Protein AF-A0A4Y2LB96-F1 (afdb_monomer)

Radius of gyration: 66.81 Å; Cα contacts (8 Å, |Δi|>4): 124; chains: 1; bounding box: 124×54×205 Å

Solvent-accessible surface area (backbone atoms only — not comparable to full-atom values): 16110 Å² total; per-residue (Å²): 122,46,81,46,59,32,84,87,75,65,51,75,44,82,43,61,82,85,53,95,65,85,51,54,37,88,87,77,63,49,78,32,76,71,58,75,69,58,58,48,55,55,48,50,51,53,50,52,51,49,51,53,53,48,51,50,53,50,50,51,53,51,48,51,50,52,50,48,68,75,43,53,62,56,58,52,53,52,50,50,51,54,54,51,49,52,52,50,49,52,53,50,52,52,49,51,52,52,50,51,53,52,50,49,54,51,50,51,51,48,52,53,49,52,51,52,49,52,54,52,48,52,52,47,52,52,52,56,71,68,43,61,69,75,66,41,52,61,60,66,76,49,60,76,86,57,66,80,40,68,69,56,52,49,52,54,48,44,73,75,69,30,67,77,61,51,52,54,50,53,52,49,59,56,58,71,53,57,62,62,94,88,66,60,74,70,73,66,42,60,66,54,52,52,64,56,71,71,50,99,59,61,70,69,64,46,31,36,50,49,31,54,50,51,43,62,24,47,72,48,67,68,62,24,54,58,54,61,74,62,72,56,62,48,45,69,60,48,52,54,48,50,52,51,50,53,50,52,51,51,53,50,53,49,52,54,51,52,62,60,57,70,74,70,79,87,79,89,80,84,87,81,83,92,132

Mean predicted aligned error: 20.86 Å

Structure (mmCIF, N/CA/C/O backbone):
data_AF-A0A4Y2LB96-F1
#
_entry.id   AF-A0A4Y2LB96-F1
#
loop_
_atom_site.group_PDB
_atom_site.id
_atom_site.type_symbol
_atom_site.label_atom_id
_atom_site.label_alt_id
_atom_site.label_comp_id
_atom_site.label_asym_id
_atom_site.label_entity_id
_atom_site.label_seq_id
_atom_site.pdbx_PDB_ins_code
_atom_site.Cartn_x
_atom_site.Cartn_y
_atom_site.Cartn_z
_atom_site.occupancy
_atom_site.B_iso_or_equiv
_atom_site.auth_seq_id
_atom_site.auth_comp_id
_atom_site.auth_asym_id
_atom_site.auth_atom_id
_atom_site.pdbx_PDB_model_num
ATOM 1 N N . MET A 1 1 ? 22.928 -15.714 -87.241 1.00 66.19 1 MET A N 1
ATOM 2 C CA . MET A 1 1 ? 23.724 -16.955 -87.112 1.00 66.19 1 MET A CA 1
ATOM 3 C C . MET A 1 1 ? 25.126 -16.647 -87.606 1.00 66.19 1 MET A C 1
ATOM 5 O O . MET A 1 1 ? 25.230 -15.967 -88.618 1.00 66.19 1 MET A O 1
ATOM 9 N N . CYS A 1 2 ? 26.172 -17.074 -86.900 1.00 71.12 2 CYS A N 1
ATOM 10 C CA . CYS A 1 2 ? 27.558 -16.783 -87.285 1.00 71.12 2 CYS A CA 1
ATOM 11 C C . CYS A 1 2 ? 28.282 -18.081 -87.655 1.00 71.12 2 CYS A C 1
ATOM 13 O O . CYS A 1 2 ? 28.071 -19.108 -87.007 1.00 71.12 2 CYS A O 1
ATOM 15 N N . GLN A 1 3 ? 29.131 -18.037 -88.683 1.00 78.12 3 GLN A N 1
ATOM 16 C CA . GLN A 1 3 ? 29.997 -19.156 -89.050 1.00 78.12 3 GLN A CA 1
ATOM 17 C C . GLN A 1 3 ? 31.262 -19.100 -88.187 1.00 78.12 3 GLN A C 1
ATOM 19 O O . GLN A 1 3 ? 31.932 -18.069 -88.128 1.00 78.12 3 GLN A O 1
ATOM 24 N N . VAL A 1 4 ? 31.564 -20.185 -87.476 1.00 76.50 4 VAL A N 1
ATOM 25 C CA . VAL A 1 4 ? 32.715 -20.277 -86.567 1.00 76.50 4 VAL A CA 1
ATOM 26 C C . VAL A 1 4 ? 33.548 -21.494 -86.964 1.00 76.50 4 VAL A C 1
ATOM 28 O O . VAL A 1 4 ? 32.999 -22.554 -87.265 1.00 76.50 4 VAL A O 1
ATOM 31 N N . SER A 1 5 ? 34.875 -21.348 -86.992 1.00 81.50 5 SER A N 1
ATOM 32 C CA . SER A 1 5 ? 35.797 -22.465 -87.230 1.00 81.50 5 SER A CA 1
ATOM 33 C C . SER A 1 5 ? 36.127 -23.167 -85.914 1.00 81.50 5 SER A C 1
ATOM 35 O O . SER A 1 5 ? 36.400 -22.520 -84.900 1.00 81.50 5 SER A O 1
ATOM 37 N N . CYS A 1 6 ? 36.092 -24.498 -85.912 1.00 84.31 6 CYS A N 1
ATOM 38 C CA . CYS A 1 6 ? 36.524 -25.292 -84.769 1.00 84.31 6 CYS A CA 1
ATOM 39 C C . CYS A 1 6 ? 38.044 -25.193 -84.577 1.00 84.31 6 CYS A C 1
ATOM 41 O O . CYS A 1 6 ? 38.799 -25.556 -85.471 1.00 84.31 6 CYS A O 1
ATOM 43 N N . ALA A 1 7 ? 38.502 -24.828 -83.377 1.00 81.88 7 ALA A N 1
ATOM 44 C CA . ALA A 1 7 ? 39.932 -24.727 -83.065 1.00 81.88 7 ALA A CA 1
ATOM 45 C C . ALA A 1 7 ? 40.705 -26.063 -83.155 1.00 81.88 7 ALA A C 1
ATOM 47 O O . ALA A 1 7 ? 41.923 -26.053 -83.263 1.00 81.88 7 ALA A O 1
ATOM 48 N N . TYR A 1 8 ? 40.014 -27.210 -83.096 1.00 84.25 8 TYR A N 1
ATOM 49 C CA . TYR A 1 8 ? 40.651 -28.536 -83.091 1.00 84.25 8 TYR A CA 1
ATOM 50 C C . TYR A 1 8 ? 40.652 -29.238 -84.448 1.00 84.25 8 TYR A C 1
ATOM 52 O O . TYR A 1 8 ? 41.574 -29.989 -84.737 1.00 84.25 8 TYR A O 1
ATOM 60 N N . CYS A 1 9 ? 39.594 -29.070 -85.245 1.00 88.44 9 CYS A N 1
ATOM 61 C CA . CYS A 1 9 ? 39.456 -29.763 -86.532 1.00 88.44 9 CYS A CA 1
ATOM 62 C C . CYS A 1 9 ? 39.325 -28.811 -87.724 1.00 88.44 9 CYS A C 1
ATOM 64 O O . CYS A 1 9 ? 39.107 -29.277 -88.836 1.00 88.44 9 CYS A O 1
ATOM 66 N N . HIS A 1 10 ? 39.405 -27.496 -87.495 1.00 82.06 10 HIS A N 1
ATOM 67 C CA . HIS A 1 10 ? 39.290 -26.417 -88.484 1.00 82.06 10 HIS A CA 1
ATOM 68 C C . HIS A 1 10 ? 38.015 -26.395 -89.348 1.00 82.06 10 HIS A C 1
ATOM 70 O O . HIS A 1 10 ? 37.812 -25.448 -90.107 1.00 82.06 10 HIS A O 1
ATOM 76 N N . SER A 1 11 ? 37.101 -27.356 -89.180 1.00 83.50 11 SER A N 1
ATOM 77 C CA . SER A 1 11 ? 35.806 -27.373 -89.860 1.00 83.50 11 SER A CA 1
ATOM 78 C C . SER A 1 11 ? 34.934 -26.183 -89.449 1.00 83.50 11 SER A C 1
ATOM 80 O O . SER A 1 11 ? 34.916 -25.759 -88.286 1.00 83.50 11 SER A O 1
ATOM 82 N N . LEU A 1 12 ? 34.223 -25.627 -90.429 1.00 83.38 12 LEU A N 1
ATOM 83 C CA . LEU A 1 12 ? 33.307 -24.506 -90.248 1.00 83.38 12 LEU A CA 1
ATOM 84 C C . LEU A 1 12 ? 31.919 -25.034 -89.889 1.00 83.38 12 LEU A C 1
ATOM 86 O O . LEU A 1 12 ? 31.386 -25.897 -90.582 1.00 83.38 12 LEU A O 1
ATOM 90 N N . PHE A 1 13 ? 31.310 -24.485 -88.840 1.00 84.62 13 PHE A N 1
ATOM 91 C CA . PHE A 1 13 ? 29.928 -24.791 -88.476 1.00 84.62 13 PHE A CA 1
ATOM 92 C C . PHE A 1 13 ? 29.151 -23.518 -88.126 1.00 84.62 13 PHE A C 1
ATOM 94 O O . PHE A 1 13 ? 29.720 -22.498 -87.728 1.00 84.62 13 PHE A O 1
ATOM 101 N N . LEU A 1 14 ? 27.833 -23.570 -88.314 1.00 81.31 14 LEU A N 1
ATOM 102 C CA . LEU A 1 14 ? 26.916 -22.488 -87.966 1.00 81.31 14 LEU A CA 1
ATOM 103 C C . LEU A 1 14 ? 26.568 -22.569 -86.481 1.00 81.31 14 LEU A C 1
ATOM 105 O O . LEU A 1 14 ? 26.082 -23.593 -86.003 1.00 81.31 14 LEU A O 1
ATOM 109 N N . PHE A 1 15 ? 26.804 -21.478 -85.757 1.00 75.88 15 PHE A N 1
ATOM 110 C CA . PHE A 1 15 ? 26.472 -21.368 -84.343 1.00 75.88 15 PHE A CA 1
ATOM 111 C C . PHE A 1 15 ? 25.467 -20.236 -84.103 1.00 75.88 15 PHE A C 1
ATOM 113 O O . PHE A 1 15 ? 25.576 -19.139 -84.671 1.00 75.88 15 PHE A O 1
ATOM 120 N N . ASN A 1 16 ? 24.467 -20.503 -83.257 1.00 74.00 16 ASN A N 1
ATOM 121 C CA . ASN A 1 16 ? 23.495 -19.499 -82.846 1.00 74.00 16 ASN A CA 1
ATOM 122 C C . ASN A 1 16 ? 24.038 -18.710 -81.650 1.00 74.00 16 ASN A C 1
ATOM 124 O O . ASN A 1 16 ? 24.038 -19.181 -80.517 1.00 74.00 16 ASN A O 1
ATOM 128 N N . THR A 1 17 ? 24.472 -17.480 -81.900 1.00 67.56 17 THR A N 1
ATOM 129 C CA . THR A 1 17 ? 24.995 -16.575 -80.869 1.00 67.56 17 THR A CA 1
ATOM 130 C C . THR A 1 17 ? 23.932 -16.101 -79.872 1.00 67.56 17 THR A C 1
ATOM 132 O O . THR A 1 17 ? 24.298 -15.520 -78.856 1.00 67.56 17 THR A O 1
ATOM 135 N N . LEU A 1 18 ? 22.640 -16.351 -80.132 1.00 61.25 18 LEU A N 1
ATOM 136 C CA . LEU A 1 18 ? 21.535 -16.031 -79.218 1.00 61.25 18 LEU A CA 1
ATOM 137 C C . LEU A 1 18 ? 21.370 -17.070 -78.101 1.00 61.25 18 LEU A C 1
ATOM 139 O O . LEU A 1 18 ? 20.840 -16.762 -77.038 1.00 61.25 18 LEU A O 1
ATOM 143 N N . THR A 1 19 ? 21.834 -18.303 -78.315 1.00 65.31 19 THR A N 1
ATOM 144 C CA . THR A 1 19 ? 21.823 -19.331 -77.272 1.00 65.31 19 THR A CA 1
ATOM 145 C C . THR A 1 19 ? 23.091 -19.199 -76.435 1.00 65.31 19 THR A C 1
ATOM 147 O O . THR A 1 19 ? 24.188 -19.417 -76.942 1.00 65.31 19 THR A O 1
ATOM 150 N N . ASN A 1 20 ? 22.955 -18.861 -75.148 1.00 63.06 20 ASN A N 1
ATOM 151 C CA . ASN A 1 20 ? 24.049 -18.699 -74.173 1.00 63.06 20 ASN A CA 1
ATOM 152 C C . ASN A 1 20 ? 24.774 -20.024 -73.811 1.00 63.06 20 ASN A C 1
ATOM 154 O O . ASN A 1 20 ? 25.275 -20.170 -72.699 1.00 63.06 20 ASN A O 1
ATOM 158 N N . ALA A 1 21 ? 24.830 -20.995 -74.725 1.00 68.75 21 ALA A N 1
ATOM 159 C CA . ALA A 1 21 ? 25.464 -22.299 -74.547 1.00 68.75 21 ALA A CA 1
ATOM 160 C C . ALA A 1 21 ? 26.913 -22.302 -75.072 1.00 68.75 21 ALA A C 1
ATOM 162 O O . ALA A 1 21 ? 27.261 -21.541 -75.973 1.00 68.75 21 ALA A O 1
ATOM 163 N N . LEU A 1 22 ? 27.773 -23.171 -74.529 1.00 70.88 22 LEU A N 1
ATOM 164 C CA . LEU A 1 22 ? 29.130 -23.362 -75.056 1.00 70.88 22 LEU A CA 1
ATOM 165 C C . LEU A 1 22 ? 29.055 -24.073 -76.416 1.00 70.88 22 LEU A C 1
ATOM 167 O O . LEU A 1 22 ? 28.414 -25.119 -76.539 1.00 70.88 22 LEU A O 1
ATOM 171 N N . ALA A 1 23 ? 29.738 -23.538 -77.429 1.00 75.00 23 ALA A N 1
ATOM 172 C CA . ALA A 1 23 ? 29.757 -24.136 -78.759 1.00 75.00 23 ALA A CA 1
ATOM 173 C C . ALA A 1 23 ? 30.529 -25.469 -78.753 1.00 75.00 23 ALA A C 1
ATOM 175 O O . ALA A 1 23 ? 31.759 -25.504 -78.648 1.00 75.00 23 ALA A O 1
ATOM 176 N N . ARG A 1 24 ? 29.805 -26.587 -78.883 1.00 82.06 24 ARG A N 1
ATOM 177 C CA . ARG A 1 24 ? 30.392 -27.905 -79.160 1.00 82.06 24 ARG A CA 1
ATOM 178 C C . ARG A 1 24 ? 30.422 -28.132 -80.661 1.00 82.06 24 ARG A C 1
ATOM 180 O O . ARG A 1 24 ? 29.397 -28.013 -81.325 1.00 82.06 24 ARG A O 1
ATOM 187 N N . CYS A 1 25 ? 31.590 -28.481 -81.187 1.00 84.06 25 CYS A N 1
ATOM 188 C CA . CYS A 1 25 ? 31.707 -28.819 -82.598 1.00 84.06 25 CYS A CA 1
ATOM 189 C C . CYS A 1 25 ? 30.932 -30.123 -82.887 1.00 84.06 25 CYS A C 1
ATOM 191 O O . CYS A 1 25 ? 31.160 -31.112 -82.188 1.00 84.06 25 CYS A O 1
ATOM 193 N N . PRO A 1 26 ? 30.057 -30.179 -83.907 1.00 83.38 26 PRO A N 1
ATOM 194 C CA . PRO A 1 26 ? 29.318 -31.398 -84.243 1.00 83.38 26 PRO A CA 1
ATOM 195 C C . PRO A 1 26 ? 30.229 -32.538 -84.728 1.00 83.38 26 PRO A C 1
ATOM 197 O O . PRO A 1 26 ? 29.896 -33.703 -84.529 1.00 83.38 26 PRO A O 1
ATOM 200 N N . HIS A 1 27 ? 31.396 -32.216 -85.299 1.00 83.00 27 HIS A N 1
ATOM 201 C CA . HIS A 1 27 ? 32.339 -33.208 -85.823 1.00 83.00 27 HIS A CA 1
ATOM 202 C C . HIS A 1 27 ? 33.195 -33.863 -84.737 1.00 83.00 27 HIS A C 1
ATOM 204 O O . HIS A 1 27 ? 33.274 -35.084 -84.670 1.00 83.00 27 HIS A O 1
ATOM 210 N N . CYS A 1 28 ? 33.839 -33.074 -83.872 1.00 86.94 28 CYS A N 1
ATOM 211 C CA . CYS A 1 28 ? 34.766 -33.611 -82.869 1.00 86.94 28 CYS A CA 1
ATOM 212 C C . CYS A 1 28 ? 34.205 -33.623 -81.441 1.00 86.94 28 CYS A C 1
ATOM 214 O O . CYS A 1 28 ? 34.882 -34.098 -80.532 1.00 86.94 28 CYS A O 1
ATOM 216 N N . ARG A 1 29 ? 33.002 -33.068 -81.217 1.00 83.62 29 ARG A N 1
ATOM 217 C CA . ARG A 1 29 ? 32.326 -32.892 -79.911 1.00 83.62 29 ARG A CA 1
ATOM 218 C C . ARG A 1 29 ? 33.127 -32.139 -78.839 1.00 83.62 29 ARG A C 1
ATOM 220 O O . ARG A 1 29 ? 32.606 -31.907 -77.749 1.00 83.62 29 ARG A O 1
ATOM 227 N N . LYS A 1 30 ? 34.348 -31.689 -79.148 1.00 84.31 30 LYS A N 1
ATOM 228 C CA . LYS A 1 30 ? 35.162 -30.827 -78.288 1.00 84.31 30 LYS A CA 1
ATOM 229 C C . LYS A 1 30 ? 34.569 -29.417 -78.260 1.00 84.31 30 LYS A C 1
ATOM 231 O O . LYS A 1 30 ? 34.062 -28.907 -79.265 1.00 84.31 30 LYS A O 1
ATOM 236 N N . VAL A 1 31 ? 34.623 -28.795 -77.087 1.00 82.44 31 VAL A N 1
ATOM 237 C CA . VAL A 1 31 ? 34.190 -27.410 -76.877 1.00 82.44 31 VAL A CA 1
ATOM 238 C C . VAL A 1 31 ? 35.191 -26.492 -77.566 1.00 82.44 31 VAL A C 1
ATOM 240 O O . VAL A 1 31 ? 36.374 -26.546 -77.257 1.00 82.44 31 VAL A O 1
ATOM 243 N N . SER A 1 32 ? 34.737 -25.680 -78.516 1.00 73.81 32 SER A N 1
ATOM 244 C CA . SER A 1 32 ? 35.594 -24.713 -79.217 1.00 73.81 32 SER A CA 1
ATOM 245 C C . SER A 1 32 ? 35.316 -23.307 -78.695 1.00 73.81 32 SER A C 1
ATOM 247 O O . SER A 1 32 ? 34.166 -22.982 -78.396 1.00 73.81 32 SER A O 1
ATOM 249 N N . SER A 1 33 ? 36.349 -22.468 -78.573 1.00 67.00 33 SER A N 1
ATOM 250 C CA . SER A 1 33 ? 36.147 -21.074 -78.178 1.00 67.00 33 SER A CA 1
ATOM 251 C C . SER A 1 33 ? 35.369 -20.342 -79.275 1.00 67.00 33 SER A C 1
ATOM 253 O O . SER A 1 33 ? 35.752 -20.319 -80.444 1.00 67.00 33 SER A O 1
ATOM 255 N N . VAL A 1 34 ? 34.225 -19.768 -78.906 1.00 65.94 34 VAL A N 1
ATOM 256 C CA . VAL A 1 34 ? 33.492 -18.843 -79.775 1.00 65.94 34 VAL A CA 1
ATOM 257 C C . VAL A 1 34 ? 34.348 -17.577 -79.832 1.00 65.94 34 VAL A C 1
ATOM 259 O O . VAL A 1 34 ? 34.707 -17.058 -78.778 1.00 65.94 34 VAL A O 1
ATOM 262 N N . GLY A 1 35 ? 34.758 -17.151 -81.029 1.00 65.00 35 GLY A N 1
ATOM 263 C CA . GLY A 1 35 ? 35.849 -16.186 -81.238 1.00 65.00 35 GLY A CA 1
ATOM 264 C C . GLY A 1 35 ? 35.786 -14.884 -80.420 1.00 65.00 35 GLY A C 1
ATOM 265 O O . GLY A 1 35 ? 34.761 -14.529 -79.844 1.00 65.00 35 GLY A O 1
ATOM 266 N N . GLN A 1 36 ? 36.892 -14.131 -80.421 1.00 64.38 36 GLN A N 1
ATOM 267 C CA . GLN A 1 36 ? 37.187 -12.970 -79.554 1.00 64.38 36 GLN A CA 1
ATOM 268 C C . GLN A 1 36 ? 36.059 -11.928 -79.397 1.00 64.38 36 GLN A C 1
ATOM 270 O O . GLN A 1 36 ? 35.976 -11.246 -78.381 1.00 64.38 36 GLN A O 1
ATOM 275 N N . ARG A 1 37 ? 35.142 -11.810 -80.363 1.00 65.81 37 ARG A N 1
ATOM 276 C CA . ARG A 1 37 ? 33.975 -10.916 -80.277 1.00 65.81 37 ARG A CA 1
ATOM 277 C C . ARG A 1 37 ? 32.941 -11.350 -79.221 1.00 65.81 37 ARG A C 1
ATOM 279 O O . ARG A 1 37 ? 32.268 -10.488 -78.663 1.00 65.81 37 ARG A O 1
ATOM 286 N N . PHE A 1 38 ? 32.838 -12.644 -78.907 1.00 69.81 38 PHE A N 1
ATOM 287 C CA . PHE A 1 38 ? 31.900 -13.172 -77.907 1.00 69.81 38 PHE A CA 1
ATOM 288 C C . PHE A 1 38 ? 32.360 -12.898 -76.467 1.00 69.81 38 PHE A C 1
ATOM 290 O O . PHE A 1 38 ? 31.556 -12.490 -75.629 1.00 69.81 38 PHE A O 1
ATOM 297 N N . SER A 1 39 ? 33.656 -13.060 -76.178 1.00 70.44 39 SER A N 1
ATOM 298 C CA . SER A 1 39 ? 34.2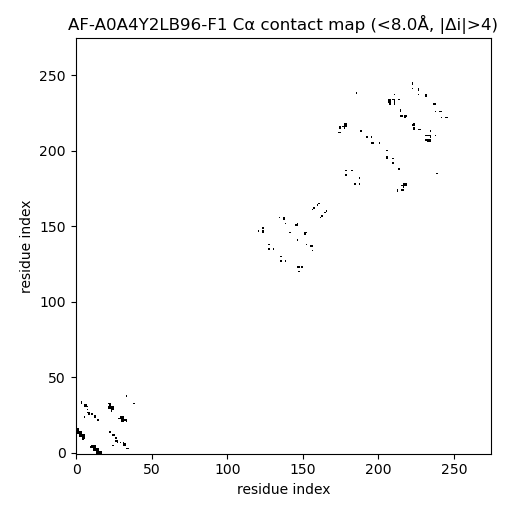25 -12.752 -74.858 1.00 70.44 39 SER A CA 1
ATOM 299 C C . SER A 1 39 ? 34.241 -11.248 -74.575 1.00 70.44 39 SER A C 1
ATOM 301 O O . SER A 1 39 ? 33.900 -10.835 -73.468 1.00 70.44 39 SER A O 1
ATOM 303 N N . VAL A 1 40 ? 34.555 -10.426 -75.584 1.00 77.56 40 VAL A N 1
ATOM 304 C CA . VAL A 1 40 ? 34.579 -8.961 -75.450 1.00 77.56 40 VAL A CA 1
ATOM 305 C C . VAL A 1 40 ? 33.185 -8.402 -75.173 1.00 77.56 40 VAL A C 1
ATOM 307 O O . VAL A 1 40 ? 33.049 -7.606 -74.258 1.00 77.56 40 VAL A O 1
ATOM 310 N N . SER A 1 41 ? 32.134 -8.851 -75.871 1.00 78.00 41 SER A N 1
ATOM 311 C CA . SER A 1 41 ? 30.772 -8.328 -75.660 1.00 78.00 41 SER A CA 1
ATOM 312 C C . SER A 1 41 ? 30.255 -8.554 -74.231 1.00 78.00 41 SER A C 1
ATOM 314 O O . SER A 1 41 ? 29.724 -7.628 -73.621 1.00 78.00 41 SER A O 1
ATOM 316 N N . ARG A 1 42 ? 30.462 -9.746 -73.654 1.00 81.25 42 ARG A N 1
ATOM 317 C CA . ARG A 1 42 ? 30.096 -10.010 -72.251 1.00 81.25 42 ARG A CA 1
ATOM 318 C C . ARG A 1 42 ? 30.979 -9.240 -71.273 1.00 81.25 42 ARG A C 1
ATOM 320 O O . ARG A 1 42 ? 30.460 -8.695 -70.305 1.00 81.25 42 ARG A O 1
ATOM 327 N N . GLY A 1 43 ? 32.281 -9.148 -71.550 1.00 85.88 43 GLY A N 1
ATOM 328 C CA . GLY A 1 43 ? 33.202 -8.314 -70.778 1.00 85.88 43 GLY A CA 1
ATOM 329 C C . GLY A 1 43 ? 32.749 -6.855 -70.739 1.00 85.88 43 GLY A C 1
ATOM 330 O O . GLY A 1 43 ? 32.653 -6.276 -69.666 1.00 85.88 43 GLY A O 1
ATOM 331 N N . THR A 1 44 ? 32.360 -6.287 -71.882 1.00 86.50 44 THR A N 1
ATOM 332 C CA . THR A 1 44 ? 31.823 -4.924 -71.973 1.00 86.50 44 THR A CA 1
ATOM 333 C C . THR A 1 44 ? 30.535 -4.761 -71.166 1.00 86.50 44 THR A C 1
ATOM 335 O O . THR A 1 44 ? 30.408 -3.767 -70.461 1.00 86.50 44 THR A O 1
ATOM 338 N N . MET A 1 45 ? 29.615 -5.733 -71.189 1.00 88.88 45 MET A N 1
ATOM 339 C CA . MET A 1 45 ? 28.396 -5.680 -70.366 1.00 88.88 45 MET A CA 1
ATOM 340 C C . MET A 1 45 ? 28.708 -5.640 -68.865 1.00 88.88 45 MET A C 1
ATOM 342 O O . MET A 1 45 ? 28.143 -4.815 -68.149 1.00 88.88 45 MET A O 1
ATOM 346 N N . TYR A 1 46 ? 29.629 -6.483 -68.386 1.00 91.62 46 TYR A N 1
ATOM 347 C CA . TYR A 1 46 ? 30.044 -6.460 -66.980 1.00 91.62 46 TYR A CA 1
ATOM 348 C C . TYR A 1 46 ? 30.799 -5.180 -66.615 1.00 91.62 46 TYR A C 1
ATOM 350 O O . TYR A 1 46 ? 30.577 -4.642 -65.535 1.00 91.62 46 TYR A O 1
ATOM 358 N N . MET A 1 47 ? 31.630 -4.651 -67.518 1.00 93.88 47 MET A N 1
ATOM 359 C CA . MET A 1 47 ? 32.307 -3.369 -67.309 1.00 93.88 47 MET A CA 1
ATOM 360 C C . MET A 1 47 ? 31.297 -2.226 -67.189 1.00 93.88 47 MET A C 1
ATOM 362 O O . MET A 1 47 ? 31.384 -1.445 -66.248 1.00 93.88 47 MET A O 1
ATOM 366 N N . ILE A 1 48 ? 30.297 -2.157 -68.074 1.00 94.25 48 ILE A N 1
ATOM 367 C CA . ILE A 1 48 ? 29.226 -1.151 -67.997 1.00 94.25 48 ILE A CA 1
ATOM 368 C C . ILE A 1 48 ? 28.449 -1.293 -66.683 1.00 94.25 48 ILE A C 1
ATOM 370 O O . ILE A 1 48 ? 28.243 -0.299 -65.992 1.00 94.25 48 ILE A O 1
ATOM 374 N N . ALA A 1 49 ? 28.063 -2.512 -66.296 1.00 94.50 49 ALA A N 1
ATOM 375 C CA . ALA A 1 49 ? 27.361 -2.751 -65.035 1.00 94.50 49 ALA A CA 1
ATOM 376 C C . ALA A 1 49 ? 28.192 -2.322 -63.810 1.00 94.50 49 ALA A C 1
ATOM 378 O O . ALA A 1 49 ? 27.656 -1.713 -62.885 1.00 94.50 49 ALA A O 1
ATOM 379 N N . ALA A 1 50 ? 29.503 -2.579 -63.824 1.00 96.00 50 ALA A N 1
ATOM 380 C CA . ALA A 1 50 ? 30.420 -2.135 -62.779 1.00 96.00 50 ALA A CA 1
ATOM 381 C C . ALA A 1 50 ? 30.514 -0.603 -62.710 1.00 96.00 50 ALA A C 1
ATOM 383 O O . ALA A 1 50 ? 30.453 -0.042 -61.618 1.00 96.00 50 ALA A O 1
ATOM 384 N N . PHE A 1 51 ? 30.587 0.084 -63.855 1.00 96.81 51 PHE A N 1
ATOM 385 C CA . PHE A 1 51 ? 30.571 1.550 -63.900 1.00 96.81 51 PHE A CA 1
ATOM 386 C C . PHE A 1 51 ? 29.265 2.133 -63.362 1.00 96.81 51 PHE A C 1
ATOM 388 O O . PHE A 1 51 ? 29.302 3.091 -62.595 1.00 96.81 51 PHE A O 1
ATOM 395 N N . VAL A 1 52 ? 28.117 1.548 -63.709 1.00 96.88 52 VAL A N 1
ATOM 396 C CA . VAL A 1 52 ? 26.815 1.996 -63.194 1.00 96.88 52 VAL A CA 1
ATOM 397 C C . VAL A 1 52 ? 26.755 1.851 -61.674 1.00 96.88 52 VAL A C 1
ATOM 399 O O . VAL A 1 52 ? 26.415 2.811 -60.987 1.00 96.88 52 VAL A O 1
ATOM 402 N N . MET A 1 53 ? 27.148 0.695 -61.131 1.00 96.31 53 MET A N 1
ATOM 403 C CA . MET A 1 53 ? 27.185 0.483 -59.678 1.00 96.31 53 MET A CA 1
ATOM 404 C C . MET A 1 53 ? 28.165 1.425 -58.972 1.00 96.31 53 MET A C 1
ATOM 406 O O . MET A 1 53 ? 27.863 1.930 -57.892 1.00 96.31 53 MET A O 1
ATOM 410 N N . LEU A 1 54 ? 29.309 1.715 -59.594 1.00 96.88 54 LEU A N 1
ATOM 411 C CA . LEU A 1 54 ? 30.286 2.669 -59.075 1.00 96.88 54 LEU A CA 1
ATOM 412 C C . LEU A 1 54 ? 29.717 4.093 -59.038 1.00 96.88 54 LEU A C 1
ATOM 414 O O . LEU A 1 54 ? 29.852 4.770 -58.023 1.00 96.88 54 LEU A O 1
ATOM 418 N N . ILE A 1 55 ? 29.035 4.539 -60.096 1.00 97.19 55 ILE A N 1
ATOM 419 C CA . ILE A 1 55 ? 28.400 5.865 -60.141 1.00 97.19 55 ILE A CA 1
ATOM 420 C C . ILE A 1 55 ? 27.299 5.971 -59.083 1.00 97.19 55 ILE A C 1
ATOM 422 O O . ILE A 1 55 ? 27.222 6.986 -58.396 1.00 97.19 55 ILE A O 1
ATOM 426 N N . ILE A 1 56 ? 26.488 4.924 -58.904 1.00 97.06 56 ILE A N 1
ATOM 427 C CA . ILE A 1 56 ? 25.463 4.884 -57.852 1.00 97.06 56 ILE A CA 1
ATOM 428 C C . ILE A 1 56 ? 26.119 4.980 -56.470 1.00 97.06 56 ILE A C 1
ATOM 430 O O . ILE A 1 56 ? 25.701 5.800 -55.658 1.00 97.06 56 ILE A O 1
ATOM 434 N N . GLY A 1 57 ? 27.174 4.203 -56.209 1.00 96.00 57 GLY A N 1
ATOM 435 C CA . GLY A 1 57 ? 27.899 4.240 -54.937 1.00 96.00 57 GLY A CA 1
ATOM 436 C C . GLY A 1 57 ? 28.504 5.613 -54.637 1.00 96.00 57 GLY A C 1
ATOM 437 O O . GLY A 1 57 ? 28.353 6.125 -53.527 1.00 96.00 57 GLY A O 1
ATOM 438 N N . ILE A 1 58 ? 29.123 6.254 -55.634 1.00 96.38 58 ILE A N 1
ATOM 439 C CA . ILE A 1 58 ? 29.640 7.623 -55.503 1.00 96.38 58 ILE A CA 1
ATOM 440 C C . ILE A 1 58 ? 28.492 8.604 -55.263 1.00 96.38 58 ILE A C 1
ATOM 442 O O . ILE A 1 58 ? 28.589 9.425 -54.359 1.00 96.38 58 ILE A O 1
ATOM 446 N N . GLY A 1 59 ? 27.394 8.497 -56.014 1.00 96.12 59 GLY A N 1
ATOM 447 C CA . GLY A 1 59 ? 26.218 9.351 -55.853 1.00 96.12 59 GLY A CA 1
ATOM 448 C C . GLY A 1 59 ? 25.617 9.260 -54.452 1.00 96.12 59 GLY A C 1
ATOM 449 O O . GLY A 1 59 ? 25.350 10.287 -53.837 1.00 96.12 59 GLY A O 1
ATOM 450 N N . VAL A 1 60 ? 25.484 8.050 -53.903 1.00 96.00 60 VAL A N 1
ATOM 451 C CA . VAL A 1 60 ? 25.025 7.836 -52.522 1.00 96.00 60 VAL A CA 1
ATOM 452 C C . VAL A 1 60 ? 26.024 8.407 -51.520 1.00 96.00 60 VAL A C 1
ATOM 454 O O . VAL A 1 60 ? 25.616 9.078 -50.578 1.00 96.00 60 VAL A O 1
ATOM 457 N N . THR A 1 61 ? 27.325 8.194 -51.722 1.00 93.00 61 THR A N 1
ATOM 458 C CA . THR A 1 61 ? 28.365 8.678 -50.799 1.00 93.00 61 THR A CA 1
ATOM 459 C C . THR A 1 61 ? 28.422 10.206 -50.770 1.00 93.00 61 THR A C 1
ATOM 461 O O . THR A 1 61 ? 28.390 10.806 -49.699 1.00 93.00 61 THR A O 1
ATOM 464 N N . VAL A 1 62 ? 28.446 10.848 -51.941 1.00 94.25 62 VAL A N 1
ATOM 465 C CA . VAL A 1 62 ? 28.461 12.311 -52.079 1.00 94.25 62 VAL A CA 1
ATOM 466 C C . VAL A 1 62 ? 27.134 12.912 -51.629 1.00 94.25 62 VAL A C 1
ATOM 468 O O . VAL A 1 62 ? 27.141 13.909 -50.917 1.00 94.25 62 VAL A O 1
ATOM 471 N N . GLY A 1 63 ? 26.002 12.297 -51.978 1.00 90.06 63 GLY A N 1
ATOM 472 C CA . GLY A 1 63 ? 24.681 12.732 -51.529 1.00 90.06 63 GLY A CA 1
ATOM 473 C C . GLY A 1 63 ? 24.545 12.669 -50.010 1.00 90.06 63 GLY A C 1
ATOM 474 O O . GLY A 1 63 ? 24.104 13.633 -49.396 1.00 90.06 63 GLY A O 1
ATOM 475 N N . THR A 1 64 ? 25.015 11.583 -49.390 1.00 88.44 64 THR A N 1
ATOM 476 C CA . THR A 1 64 ? 25.047 11.438 -47.926 1.00 88.44 64 THR A CA 1
ATOM 477 C C . THR A 1 64 ? 25.975 12.469 -47.290 1.00 88.44 64 THR A C 1
ATOM 479 O O . THR A 1 64 ? 25.611 13.070 -46.285 1.00 88.44 64 THR A O 1
ATOM 482 N N . TYR A 1 65 ? 27.147 12.722 -47.881 1.00 86.50 65 TYR A N 1
ATOM 483 C CA . TYR A 1 65 ? 28.083 13.732 -47.384 1.00 86.50 65 TYR A CA 1
ATOM 484 C C . TYR A 1 65 ? 27.512 15.152 -47.488 1.00 86.50 65 TYR A C 1
ATOM 486 O O . TYR A 1 65 ? 27.587 15.915 -46.530 1.00 86.50 65 TYR A O 1
ATOM 494 N N . SER A 1 66 ? 26.892 15.496 -48.619 1.00 85.25 66 SER A N 1
ATOM 495 C CA . SER A 1 66 ? 26.251 16.798 -48.833 1.00 85.25 66 SER A CA 1
ATOM 496 C C . SER A 1 66 ? 25.076 16.997 -47.881 1.00 85.25 66 SER A C 1
ATOM 498 O O . SER A 1 66 ? 24.975 18.039 -47.242 1.00 85.25 66 SER A O 1
ATOM 500 N N . TYR A 1 67 ? 24.232 15.976 -47.727 1.00 82.75 67 TYR A N 1
ATOM 501 C CA . TYR A 1 67 ? 23.111 15.996 -46.792 1.00 82.75 67 TYR A CA 1
ATOM 502 C C . TYR A 1 67 ? 23.586 16.135 -45.339 1.00 82.75 67 TYR A C 1
ATOM 504 O O . TYR A 1 67 ? 23.037 16.923 -44.574 1.00 82.75 67 TYR A O 1
ATOM 512 N N . ALA A 1 68 ? 24.651 15.424 -44.957 1.00 77.44 68 ALA A N 1
ATOM 513 C CA . ALA A 1 68 ? 25.251 15.539 -43.630 1.00 77.44 68 ALA A CA 1
ATOM 514 C C . ALA A 1 68 ? 25.890 16.918 -43.380 1.00 77.44 68 ALA A C 1
ATOM 516 O O . ALA A 1 68 ? 25.824 17.416 -42.258 1.00 77.44 68 ALA A O 1
ATOM 517 N N . ALA A 1 69 ? 26.485 17.543 -44.402 1.00 78.19 69 ALA A N 1
ATOM 518 C CA . ALA A 1 69 ? 27.072 18.880 -44.303 1.00 78.19 69 ALA A CA 1
ATOM 519 C C . ALA A 1 69 ? 26.006 19.984 -44.192 1.00 78.19 69 ALA A C 1
ATOM 521 O O . ALA A 1 69 ? 26.184 20.939 -43.440 1.00 78.19 69 ALA A O 1
ATOM 522 N N . GLU A 1 70 ? 24.892 19.845 -44.911 1.00 79.81 70 GLU A N 1
ATOM 523 C CA . GLU A 1 70 ? 23.797 20.822 -44.921 1.00 79.81 70 GLU A CA 1
ATOM 524 C C . GLU A 1 70 ? 22.869 20.679 -43.705 1.00 79.81 70 GLU A C 1
ATOM 526 O O . GLU A 1 70 ? 22.280 21.655 -43.240 1.00 79.81 70 GLU A O 1
ATOM 531 N N . HIS A 1 71 ? 22.745 19.471 -43.150 1.00 77.31 71 HIS A N 1
ATOM 532 C CA . HIS A 1 71 ? 21.881 19.177 -42.006 1.00 77.31 71 HIS A CA 1
ATOM 533 C C . HIS A 1 71 ? 22.672 18.653 -40.800 1.00 77.31 71 HIS A C 1
ATOM 535 O O . HIS A 1 71 ? 22.290 17.673 -40.157 1.00 77.31 71 HIS A O 1
ATOM 541 N N . GLY A 1 72 ? 23.747 19.357 -40.429 1.00 70.50 72 GLY A N 1
ATOM 542 C CA . GLY A 1 72 ? 24.509 19.080 -39.202 1.00 70.50 72 GLY A CA 1
ATOM 543 C C . GLY A 1 72 ? 23.656 19.108 -37.921 1.00 70.50 72 GLY A C 1
ATOM 544 O O . GLY A 1 72 ? 23.977 18.432 -36.946 1.00 70.50 72 GLY A O 1
ATOM 545 N N . GLY A 1 73 ? 22.513 19.805 -37.946 1.00 72.06 73 GLY A N 1
ATOM 546 C CA . GLY A 1 73 ? 21.545 19.832 -36.846 1.00 72.06 73 GLY A CA 1
ATOM 547 C C . GLY A 1 73 ? 20.880 18.483 -36.548 1.00 72.06 73 GLY A C 1
ATOM 548 O O . GLY A 1 73 ? 20.458 18.267 -35.417 1.00 72.06 73 GLY A O 1
ATOM 549 N N . ILE A 1 74 ? 20.836 17.542 -37.502 1.00 71.69 74 ILE A N 1
ATOM 550 C CA . ILE A 1 74 ? 20.253 16.206 -37.274 1.00 71.69 74 ILE A CA 1
ATOM 551 C C . ILE A 1 74 ? 21.079 15.420 -36.247 1.00 71.69 74 ILE A C 1
ATOM 553 O O . ILE A 1 74 ? 20.508 14.722 -35.411 1.00 71.69 74 ILE A O 1
ATOM 557 N N . TYR A 1 75 ? 22.408 15.567 -36.255 1.00 68.75 75 TYR A N 1
ATOM 558 C CA . TYR A 1 75 ? 23.262 14.946 -35.241 1.00 68.75 75 TYR A CA 1
ATOM 559 C C . TYR A 1 75 ? 23.062 15.585 -33.865 1.00 68.75 75 TYR A C 1
ATOM 561 O O . TYR A 1 75 ? 23.013 14.856 -32.880 1.00 68.75 75 TYR A O 1
ATOM 569 N N . CYS A 1 76 ? 22.868 16.907 -33.788 1.00 70.94 76 CYS A N 1
ATOM 570 C CA . CYS A 1 76 ? 22.534 17.573 -32.526 1.00 70.94 76 CYS A CA 1
ATOM 571 C C . CYS A 1 76 ? 21.194 17.075 -31.966 1.00 70.94 76 CYS A C 1
ATOM 573 O O . CYS A 1 76 ? 21.151 16.641 -30.822 1.00 70.94 76 CYS A O 1
ATOM 575 N N . VAL A 1 77 ? 20.139 17.010 -32.789 1.00 76.88 77 VAL A N 1
ATOM 576 C CA . VAL A 1 77 ? 18.822 16.490 -32.373 1.00 76.88 77 VAL A CA 1
ATOM 577 C C . VAL A 1 77 ? 18.903 15.015 -31.963 1.00 76.88 77 VAL A C 1
ATOM 579 O O . VAL A 1 77 ? 18.287 14.601 -30.982 1.00 76.88 77 VAL A O 1
ATOM 582 N N . TYR A 1 78 ? 19.686 14.196 -32.669 1.00 75.69 78 TYR A N 1
ATOM 583 C CA . TYR A 1 78 ? 19.895 12.794 -32.298 1.00 75.69 78 TYR A CA 1
ATOM 584 C C . TYR A 1 78 ? 20.645 12.645 -30.963 1.00 75.69 78 TYR A C 1
ATOM 586 O O . TYR A 1 78 ? 20.296 11.791 -30.151 1.00 75.69 78 TYR A O 1
ATOM 594 N N . VAL A 1 79 ? 21.653 13.484 -30.706 1.00 75.12 79 VAL A N 1
ATOM 595 C CA . VAL A 1 79 ? 22.397 13.490 -29.436 1.00 75.12 79 VAL A CA 1
ATOM 596 C C . VAL A 1 79 ? 21.524 14.001 -28.288 1.00 75.12 79 VAL A C 1
ATOM 598 O O . VAL A 1 79 ? 21.514 13.386 -27.225 1.00 75.12 79 VAL A O 1
ATOM 601 N N . GLU A 1 80 ? 20.742 15.058 -28.502 1.00 73.06 80 GLU A N 1
ATOM 602 C CA . GLU A 1 80 ? 19.811 15.611 -27.509 1.00 73.06 80 GLU A CA 1
ATOM 603 C C . GLU A 1 80 ? 18.690 14.625 -27.163 1.00 73.06 80 GLU A C 1
ATOM 605 O O . GLU A 1 80 ? 18.389 14.418 -25.990 1.00 73.06 80 GLU A O 1
ATOM 610 N N . THR A 1 81 ? 18.110 13.947 -28.156 1.00 79.06 81 THR A N 1
ATOM 611 C CA . THR A 1 81 ? 17.088 12.912 -27.914 1.00 79.06 81 THR A CA 1
ATOM 612 C C . THR A 1 81 ? 17.667 11.684 -27.219 1.00 79.06 81 THR A C 1
ATOM 614 O O . THR A 1 81 ? 17.011 11.122 -26.344 1.00 79.06 81 THR A O 1
ATOM 617 N N . LYS A 1 82 ? 18.909 11.288 -27.530 1.00 77.56 82 LYS A N 1
ATOM 618 C CA . LYS A 1 82 ? 19.619 10.220 -26.807 1.00 77.56 82 LYS A CA 1
ATOM 619 C C . LYS A 1 82 ? 19.924 10.594 -25.357 1.00 77.56 82 LYS A C 1
ATOM 621 O O . LYS A 1 82 ? 19.734 9.753 -24.482 1.00 77.56 82 LYS A O 1
ATOM 626 N N . ALA A 1 83 ? 20.366 11.824 -25.105 1.00 72.38 83 ALA A N 1
ATOM 627 C CA . ALA A 1 83 ? 20.610 12.325 -23.755 1.00 72.38 83 ALA A CA 1
ATOM 628 C C . ALA A 1 83 ? 19.300 12.414 -22.952 1.00 72.38 83 ALA A C 1
ATOM 630 O O . ALA A 1 83 ? 19.215 11.876 -21.850 1.00 72.38 83 ALA A O 1
ATOM 631 N N . GLY A 1 84 ? 18.244 12.981 -23.545 1.00 72.44 84 GLY A N 1
ATOM 632 C CA . GLY A 1 84 ? 16.929 13.092 -22.911 1.00 72.44 84 GLY A CA 1
ATOM 633 C C . GLY A 1 84 ? 16.245 11.744 -22.662 1.00 72.44 84 GLY A C 1
ATOM 634 O O . GLY A 1 84 ? 15.548 11.583 -21.664 1.00 72.44 84 GLY A O 1
ATOM 635 N N . GLN A 1 85 ? 16.465 10.745 -23.523 1.00 75.75 85 GLN A N 1
ATOM 636 C CA . GLN A 1 85 ? 15.915 9.402 -23.330 1.00 75.75 85 GLN A CA 1
ATOM 637 C C . GLN A 1 85 ? 16.522 8.704 -22.104 1.00 75.75 85 GLN A C 1
ATOM 639 O O . GLN A 1 85 ? 15.799 8.017 -21.383 1.00 75.75 85 GLN A O 1
ATOM 644 N N . GLU A 1 86 ? 17.823 8.872 -21.850 1.00 77.62 86 GLU A N 1
ATOM 645 C CA . GLU A 1 86 ? 18.461 8.263 -20.679 1.00 77.62 86 GLU A CA 1
ATOM 646 C C . GLU A 1 86 ? 18.022 8.951 -19.383 1.00 77.62 86 GLU A C 1
ATOM 648 O O . GLU A 1 86 ? 17.694 8.266 -18.415 1.00 77.62 86 GLU A O 1
ATOM 653 N N . GLU A 1 87 ? 17.904 10.282 -19.375 1.00 80.81 87 GLU A N 1
ATOM 654 C CA . GLU A 1 87 ? 17.360 11.008 -18.221 1.00 80.81 87 GLU A CA 1
ATOM 655 C C . GLU A 1 87 ? 15.910 10.613 -17.927 1.00 80.81 87 GLU A C 1
ATOM 657 O O . GLU A 1 87 ? 15.559 10.375 -16.772 1.00 80.81 87 GLU A O 1
ATOM 662 N N . MET A 1 88 ? 15.075 10.456 -18.959 1.00 79.88 88 MET A N 1
ATOM 663 C CA . MET A 1 88 ? 13.694 9.994 -18.798 1.00 79.88 88 MET A CA 1
ATOM 664 C C . MET A 1 88 ? 13.630 8.550 -18.284 1.00 79.88 88 MET A C 1
ATOM 666 O O . MET A 1 88 ? 12.782 8.240 -17.450 1.00 79.88 88 MET A O 1
ATOM 670 N N . ARG A 1 89 ? 14.553 7.679 -18.712 1.00 83.38 89 ARG A N 1
ATOM 671 C CA . ARG A 1 89 ? 14.660 6.300 -18.214 1.00 83.38 89 ARG A CA 1
ATOM 672 C C . ARG A 1 89 ? 15.056 6.262 -16.738 1.00 83.38 89 ARG A C 1
ATOM 674 O O . ARG A 1 89 ? 14.466 5.502 -15.976 1.00 83.38 89 ARG A O 1
ATOM 681 N N . VAL A 1 90 ? 16.017 7.090 -16.325 1.00 87.38 90 VAL A N 1
ATOM 682 C CA . VAL A 1 90 ? 16.429 7.216 -14.916 1.00 87.38 90 VAL A CA 1
ATOM 683 C C . VAL A 1 90 ? 15.307 7.824 -14.073 1.00 87.38 90 VAL A C 1
ATOM 685 O O . VAL A 1 90 ? 15.029 7.330 -12.983 1.00 87.38 90 VAL A O 1
ATOM 688 N N . ALA A 1 91 ? 14.614 8.844 -14.583 1.00 86.94 91 ALA A N 1
ATOM 689 C CA . ALA A 1 91 ? 13.473 9.454 -13.906 1.00 86.94 91 ALA A CA 1
ATOM 690 C C . ALA A 1 91 ? 12.299 8.472 -13.748 1.00 86.94 91 ALA A C 1
ATOM 692 O O . ALA A 1 91 ? 11.701 8.409 -12.673 1.00 86.94 91 ALA A O 1
ATOM 693 N N . GLN A 1 92 ? 11.997 7.672 -14.777 1.00 89.38 92 GLN A N 1
ATOM 694 C CA . GLN A 1 92 ? 10.966 6.634 -14.714 1.00 89.38 92 GLN A CA 1
ATOM 695 C C . GLN A 1 92 ? 11.347 5.527 -13.724 1.00 89.38 92 GLN A C 1
ATOM 697 O O . GLN A 1 92 ? 10.531 5.183 -12.875 1.00 89.38 92 GLN A O 1
ATOM 702 N N . ALA A 1 93 ? 12.590 5.035 -13.762 1.00 90.38 93 ALA A N 1
ATOM 703 C CA . ALA A 1 93 ? 13.076 4.038 -12.806 1.00 90.38 93 ALA A CA 1
ATOM 704 C C . ALA A 1 93 ? 13.037 4.559 -11.358 1.00 90.38 93 ALA A C 1
ATOM 706 O O . ALA A 1 93 ? 12.645 3.838 -10.444 1.00 90.38 93 ALA A O 1
ATOM 707 N N . GLY A 1 94 ? 13.389 5.831 -11.141 1.00 91.06 94 GLY A N 1
ATOM 708 C CA . GLY A 1 94 ? 13.282 6.470 -9.830 1.00 91.06 94 GLY A CA 1
ATOM 709 C C . GLY A 1 94 ? 11.834 6.612 -9.352 1.00 91.06 94 GLY A C 1
ATOM 710 O O . GLY A 1 94 ? 11.561 6.459 -8.164 1.00 91.06 94 GLY A O 1
ATOM 711 N N . LEU A 1 95 ? 10.887 6.880 -10.256 1.00 90.69 95 LEU A N 1
ATOM 712 C CA . LEU A 1 95 ? 9.466 6.931 -9.913 1.00 90.69 95 LEU A CA 1
ATOM 713 C C . LEU A 1 95 ? 8.918 5.540 -9.572 1.00 90.69 95 LEU A C 1
ATOM 715 O O . LEU A 1 95 ? 8.219 5.413 -8.571 1.00 90.69 95 LEU A O 1
ATOM 719 N N . GLU A 1 96 ? 9.264 4.515 -10.352 1.00 91.19 96 GLU A N 1
ATOM 720 C CA . GLU A 1 96 ? 8.883 3.123 -10.080 1.00 91.19 96 GLU A CA 1
ATOM 721 C C . GLU A 1 96 ? 9.404 2.668 -8.714 1.00 91.19 96 GLU A C 1
ATOM 723 O O . GLU A 1 96 ? 8.612 2.204 -7.902 1.00 91.19 96 GLU A O 1
ATOM 728 N N . GLN A 1 97 ? 10.670 2.940 -8.382 1.00 92.06 97 GLN A N 1
ATOM 729 C CA . GLN A 1 97 ? 11.213 2.646 -7.049 1.00 92.06 97 GLN A CA 1
ATOM 730 C C . GLN A 1 97 ? 10.447 3.343 -5.919 1.00 92.06 97 GLN A C 1
ATOM 732 O O . GLN A 1 97 ? 10.239 2.762 -4.856 1.00 92.06 97 GLN A O 1
ATOM 737 N N . ARG A 1 98 ? 10.013 4.594 -6.122 1.00 90.44 98 ARG A N 1
ATOM 738 C CA . ARG A 1 98 ? 9.217 5.321 -5.121 1.00 90.44 98 ARG A CA 1
ATOM 739 C C . ARG A 1 98 ? 7.812 4.747 -4.971 1.00 90.44 98 ARG A C 1
ATOM 741 O O . ARG A 1 98 ? 7.282 4.760 -3.863 1.00 90.44 98 ARG A O 1
ATOM 748 N N . ILE A 1 99 ? 7.216 4.273 -6.063 1.00 92.62 99 ILE A N 1
ATOM 749 C CA . ILE A 1 99 ? 5.920 3.589 -6.043 1.00 92.62 99 ILE A CA 1
ATOM 750 C C . ILE A 1 99 ? 6.058 2.250 -5.322 1.00 92.62 99 ILE A C 1
ATOM 752 O O . ILE A 1 99 ? 5.260 1.977 -4.433 1.00 92.62 99 ILE A O 1
ATOM 756 N N . GLU A 1 100 ? 7.081 1.458 -5.650 1.00 91.44 100 GLU A N 1
ATOM 757 C CA . GLU A 1 100 ? 7.359 0.177 -5.000 1.00 91.44 100 GLU A CA 1
ATOM 758 C C . GLU A 1 100 ? 7.578 0.363 -3.500 1.00 91.44 100 GLU A C 1
ATOM 760 O O . GLU A 1 100 ? 6.856 -0.243 -2.715 1.00 91.44 100 GLU A O 1
ATOM 765 N N . ALA A 1 101 ? 8.471 1.272 -3.095 1.00 89.69 101 ALA A N 1
ATOM 766 C CA . ALA A 1 101 ? 8.716 1.578 -1.686 1.00 89.69 101 ALA A CA 1
ATOM 767 C C . ALA A 1 101 ? 7.437 2.030 -0.961 1.00 89.69 101 ALA A C 1
ATOM 769 O O . ALA A 1 101 ? 7.113 1.519 0.108 1.00 89.69 101 ALA A O 1
ATOM 770 N N . GLY A 1 102 ? 6.654 2.927 -1.572 1.00 90.56 102 GLY A N 1
ATOM 771 C CA . GLY A 1 102 ? 5.373 3.353 -1.006 1.00 90.56 102 GLY A CA 1
ATOM 772 C C . GLY A 1 102 ? 4.359 2.211 -0.895 1.00 90.56 102 GLY A C 1
ATOM 773 O O . GLY A 1 102 ? 3.603 2.141 0.070 1.00 90.56 102 GLY A O 1
ATOM 774 N N . GLN A 1 103 ? 4.344 1.287 -1.855 1.00 88.06 103 GLN A N 1
ATOM 775 C CA . GLN A 1 103 ? 3.472 0.117 -1.833 1.00 88.06 103 GLN A CA 1
ATOM 776 C C . GLN A 1 103 ? 3.913 -0.904 -0.774 1.00 88.06 103 GLN A C 1
ATOM 778 O O . GLN A 1 103 ? 3.057 -1.537 -0.154 1.00 88.06 103 GLN A O 1
ATOM 783 N N . GLU A 1 104 ? 5.218 -1.055 -0.523 1.00 91.62 104 GLU A N 1
ATOM 784 C CA . GLU A 1 104 ? 5.732 -1.864 0.588 1.00 91.62 104 GLU A CA 1
ATOM 785 C C . GLU A 1 104 ? 5.331 -1.277 1.943 1.00 91.62 104 GLU A C 1
ATOM 787 O O . GLU A 1 104 ? 4.834 -2.017 2.793 1.00 91.62 104 GLU A O 1
ATOM 792 N N . ASP A 1 105 ? 5.455 0.040 2.117 1.00 89.19 105 ASP A N 1
ATOM 793 C CA . ASP A 1 105 ? 5.021 0.734 3.333 1.00 89.19 105 ASP A CA 1
ATOM 794 C C . ASP A 1 105 ? 3.517 0.536 3.575 1.00 89.19 105 ASP A C 1
ATOM 796 O O . ASP A 1 105 ? 3.106 0.181 4.681 1.00 89.19 105 ASP A O 1
ATOM 800 N N . ILE A 1 106 ? 2.689 0.672 2.531 1.00 89.69 106 ILE A N 1
ATOM 801 C CA . ILE A 1 106 ? 1.239 0.426 2.614 1.00 89.69 106 ILE A CA 1
ATOM 802 C C . ILE A 1 106 ? 0.947 -1.030 2.989 1.00 89.69 106 ILE A C 1
ATOM 804 O O . ILE A 1 106 ? 0.145 -1.279 3.888 1.00 89.69 106 ILE A O 1
ATOM 808 N N . ARG A 1 107 ? 1.603 -1.991 2.329 1.00 92.94 107 ARG A N 1
ATOM 809 C CA . ARG A 1 107 ? 1.428 -3.427 2.592 1.00 92.94 107 ARG A CA 1
ATOM 810 C C . ARG A 1 107 ? 1.819 -3.782 4.023 1.00 92.94 107 ARG A C 1
ATOM 812 O O . ARG A 1 107 ? 1.048 -4.448 4.706 1.00 92.94 107 ARG A O 1
ATOM 819 N N . SER A 1 108 ? 2.962 -3.292 4.499 1.00 91.44 108 SER A N 1
ATOM 820 C CA . SER A 1 108 ? 3.375 -3.508 5.885 1.00 91.44 108 SER A CA 1
ATOM 821 C C . SER A 1 108 ? 2.364 -2.894 6.858 1.00 91.44 108 SER A C 1
ATOM 823 O O . SER A 1 108 ? 1.937 -3.560 7.796 1.00 91.44 108 SER A O 1
ATOM 825 N N . GLY A 1 109 ? 1.881 -1.674 6.600 1.00 91.94 109 GLY A N 1
ATOM 826 C CA . GLY A 1 109 ? 0.830 -1.038 7.395 1.00 91.94 109 GLY A CA 1
ATOM 827 C C . GLY A 1 109 ? -0.468 -1.852 7.456 1.00 91.94 109 GLY A C 1
ATOM 828 O O . GLY A 1 109 ? -1.075 -1.950 8.522 1.00 91.94 109 GLY A O 1
ATOM 829 N N . GLN A 1 110 ? -0.878 -2.480 6.347 1.00 89.12 110 GLN A N 1
ATOM 830 C CA . GLN A 1 110 ? -2.029 -3.389 6.322 1.00 89.12 110 GLN A CA 1
ATOM 831 C C . GLN A 1 110 ? -1.795 -4.638 7.178 1.00 89.12 110 GLN A C 1
ATOM 833 O O . GLN A 1 110 ? -2.668 -4.986 7.968 1.00 89.12 110 GLN A O 1
ATOM 838 N N . GLU A 1 111 ? -0.619 -5.264 7.095 1.00 93.31 111 GLU A N 1
ATOM 839 C CA . GLU A 1 111 ? -0.268 -6.418 7.938 1.00 93.31 111 GLU A CA 1
ATOM 840 C C . GLU A 1 111 ? -0.286 -6.061 9.435 1.00 93.31 111 GLU A C 1
ATOM 842 O O . GLU A 1 111 ? -0.806 -6.822 10.252 1.00 93.31 111 GLU A O 1
ATOM 847 N N . TRP A 1 112 ? 0.223 -4.881 9.814 1.00 90.38 112 TRP A N 1
ATOM 848 C CA . TRP A 1 112 ? 0.153 -4.386 11.196 1.00 90.38 112 TRP A CA 1
ATOM 849 C C . TRP A 1 112 ? -1.291 -4.185 11.668 1.00 90.38 112 TRP A C 1
ATOM 851 O O . TRP A 1 112 ? -1.620 -4.532 12.805 1.00 90.38 112 TRP A O 1
ATOM 861 N N . MET A 1 113 ? -2.157 -3.655 10.802 1.00 86.00 113 MET A N 1
ATOM 862 C CA . MET A 1 113 ? -3.583 -3.474 11.087 1.00 86.00 113 MET A CA 1
ATOM 863 C C . MET A 1 113 ? -4.305 -4.816 11.246 1.00 86.00 113 MET A C 1
ATOM 865 O O . MET A 1 113 ? -5.031 -5.000 12.222 1.00 86.00 113 MET A O 1
ATOM 869 N N . GLU A 1 114 ? -4.081 -5.770 10.339 1.00 90.31 114 GLU A N 1
ATOM 870 C CA . GLU A 1 114 ? -4.663 -7.115 10.423 1.00 90.31 114 GLU A CA 1
ATOM 871 C C . GLU A 1 114 ? -4.196 -7.851 11.678 1.00 90.31 114 GLU A C 1
ATOM 873 O O . GLU A 1 114 ? -5.012 -8.435 12.393 1.00 90.31 114 GLU A O 1
ATOM 878 N N . LYS A 1 115 ? -2.903 -7.764 12.007 1.00 92.25 115 LYS A N 1
ATOM 879 C CA . LYS A 1 115 ? -2.364 -8.347 13.236 1.00 92.25 115 LYS A CA 1
ATOM 880 C C . LYS A 1 115 ? -2.997 -7.727 14.482 1.00 92.25 115 L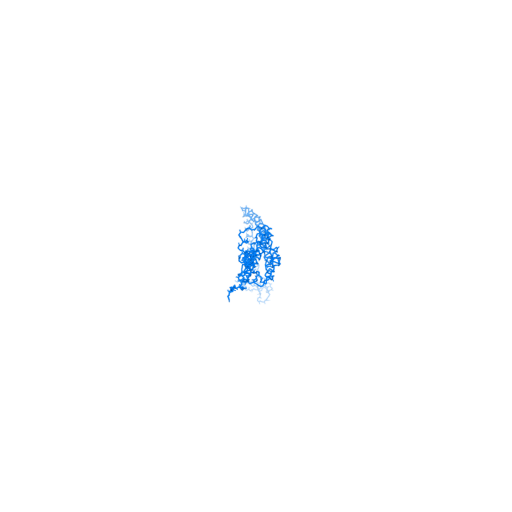YS A C 1
ATOM 882 O O . LYS A 1 115 ? -3.410 -8.462 15.376 1.00 92.25 115 LYS A O 1
ATOM 887 N N . GLY A 1 116 ? -3.115 -6.400 14.534 1.00 87.44 116 GLY A N 1
ATOM 888 C CA . G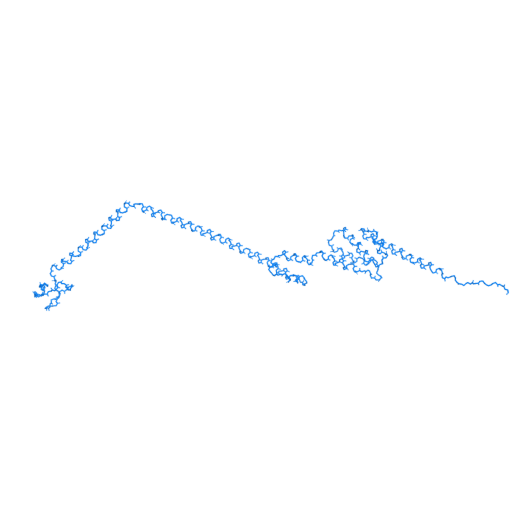LY A 1 116 ? -3.799 -5.713 15.632 1.00 87.44 116 GLY A CA 1
ATOM 889 C C . GLY A 1 116 ? -5.271 -6.125 15.754 1.00 87.44 116 GLY A C 1
ATOM 890 O O . GLY A 1 116 ? -5.782 -6.303 16.860 1.00 87.44 116 GLY A O 1
ATOM 891 N N . GLN A 1 117 ? -5.945 -6.347 14.623 1.00 85.50 117 GLN A N 1
ATOM 892 C CA . GLN A 1 117 ? -7.328 -6.817 14.592 1.00 85.50 117 GLN A CA 1
ATOM 893 C C . GLN A 1 117 ? -7.465 -8.264 15.095 1.00 85.50 117 GLN A C 1
ATOM 895 O O . GLN A 1 117 ? -8.381 -8.550 15.866 1.00 85.50 117 GLN A O 1
ATOM 900 N N . GLU A 1 118 ? -6.562 -9.169 14.712 1.00 87.75 118 GLU A N 1
ATOM 901 C CA . GLU A 1 118 ? -6.538 -10.556 15.200 1.00 87.75 118 GLU A CA 1
ATOM 902 C C . GLU A 1 118 ? -6.216 -10.636 16.701 1.00 87.75 118 GLU A C 1
ATOM 904 O O . GLU A 1 118 ? -6.868 -11.383 17.431 1.00 87.75 118 GLU A O 1
ATOM 909 N N . GLU A 1 119 ? -5.284 -9.821 17.205 1.00 86.88 119 GLU A N 1
ATOM 910 C CA . GLU A 1 119 ? -5.009 -9.730 18.647 1.00 86.88 119 GLU A CA 1
ATOM 911 C C . GLU A 1 119 ? -6.243 -9.251 19.428 1.00 86.88 119 GLU A C 1
ATOM 913 O O . GLU A 1 119 ? -6.608 -9.835 20.455 1.00 86.88 119 GLU A O 1
ATOM 918 N N . MET A 1 120 ? -6.938 -8.230 18.916 1.00 83.44 120 MET A N 1
ATOM 919 C CA . MET A 1 120 ? -8.166 -7.721 19.528 1.00 83.44 120 MET A CA 1
ATOM 920 C C . MET A 1 120 ? -9.298 -8.751 19.499 1.00 83.44 120 MET A C 1
ATOM 922 O O . MET A 1 120 ? -9.970 -8.968 20.511 1.00 83.44 120 MET A O 1
ATOM 926 N N . LYS A 1 121 ? -9.465 -9.457 18.381 1.00 85.56 121 LYS A N 1
ATOM 927 C CA . LYS A 1 121 ? -10.424 -10.557 18.251 1.00 85.56 121 LYS A CA 1
ATOM 928 C C . LYS A 1 121 ? -10.114 -11.698 19.224 1.00 85.56 121 LYS A C 1
ATOM 930 O O . LYS A 1 121 ? -11.021 -12.186 19.892 1.00 85.56 121 LYS A O 1
ATOM 935 N N . GLY A 1 122 ? -8.840 -12.055 19.389 1.00 87.88 122 GLY A N 1
ATOM 936 C CA . GLY A 1 122 ? -8.403 -13.054 20.365 1.00 87.88 122 GLY A CA 1
ATOM 937 C C . GLY A 1 122 ? -8.739 -12.670 21.811 1.00 87.88 122 GLY A C 1
ATOM 938 O O . GLY A 1 122 ? -9.161 -13.521 22.600 1.00 87.88 122 GLY A O 1
ATOM 939 N N . MET A 1 123 ? -8.620 -11.386 22.169 1.00 83.88 123 MET A N 1
ATOM 940 C CA . MET A 1 123 ? -9.064 -10.891 23.480 1.00 83.88 123 MET A CA 1
ATOM 941 C C . MET A 1 123 ? -10.580 -11.022 23.661 1.00 83.88 123 MET A C 1
ATOM 943 O O . MET A 1 123 ? -11.032 -11.472 24.716 1.00 83.88 123 MET A O 1
ATOM 947 N N . ILE A 1 124 ? -11.365 -10.695 22.634 1.00 84.69 124 ILE A N 1
ATOM 948 C CA . ILE A 1 124 ? -12.829 -10.813 22.658 1.00 84.69 124 ILE A CA 1
ATOM 949 C C . ILE A 1 124 ? -13.261 -12.277 22.800 1.00 84.69 124 ILE A C 1
ATOM 951 O O . ILE A 1 124 ? -14.105 -12.590 23.642 1.00 84.69 124 ILE A O 1
ATOM 955 N N . ASP A 1 125 ? -12.647 -13.193 22.051 1.00 85.81 125 ASP A N 1
ATOM 956 C CA . ASP A 1 125 ? -12.933 -14.627 22.148 1.00 85.81 125 ASP A CA 1
ATOM 957 C C . ASP A 1 125 ? -12.623 -15.172 23.549 1.00 85.81 125 ASP A C 1
ATOM 959 O O . ASP A 1 125 ? -13.391 -15.966 24.104 1.00 85.81 125 ASP A O 1
ATOM 963 N N . LYS A 1 126 ? -11.546 -14.688 24.183 1.00 87.12 126 LYS A N 1
ATOM 964 C CA . LYS A 1 126 ? -11.217 -15.025 25.575 1.00 87.12 126 LYS A CA 1
ATOM 965 C C . LYS A 1 126 ? -12.265 -14.510 26.564 1.00 87.12 126 LYS A C 1
ATOM 967 O O . LYS A 1 126 ? -12.635 -15.244 27.487 1.00 87.12 126 LYS A O 1
ATOM 972 N N . VAL A 1 127 ? -12.755 -13.280 26.391 1.00 84.88 127 VAL A N 1
ATOM 973 C CA . VAL A 1 127 ? -13.848 -12.723 27.210 1.00 84.88 127 VAL A CA 1
ATOM 974 C C . VAL A 1 127 ? -15.107 -13.569 27.038 1.00 84.88 127 VAL A C 1
ATOM 976 O O . VAL A 1 127 ? -15.680 -14.026 28.026 1.00 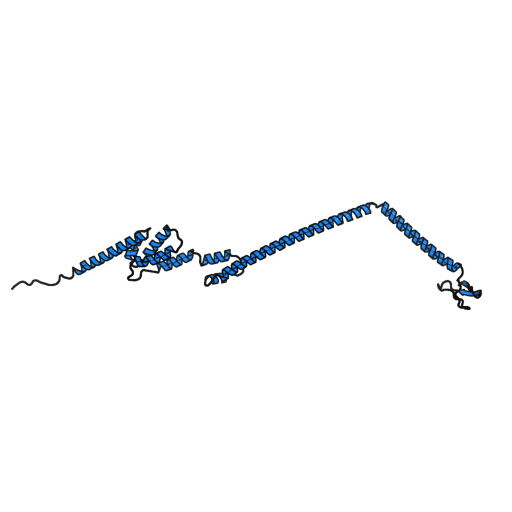84.88 127 VAL A O 1
ATOM 979 N N . LYS A 1 128 ? -15.481 -13.882 25.795 1.00 82.00 128 LYS A N 1
ATOM 980 C CA . LYS A 1 128 ? -16.640 -14.721 25.478 1.00 82.00 128 LYS A CA 1
ATOM 981 C C . LYS A 1 128 ? -16.552 -16.107 26.118 1.00 82.00 128 LYS A C 1
ATOM 983 O O . LYS A 1 128 ? -17.533 -16.569 26.688 1.00 82.00 128 LYS A O 1
ATOM 988 N N . ALA A 1 129 ? -15.385 -16.750 26.073 1.00 84.75 129 ALA A N 1
ATOM 989 C CA . ALA A 1 129 ? -15.160 -18.055 26.699 1.00 84.75 129 ALA A CA 1
ATOM 990 C C . ALA A 1 129 ? -15.180 -18.008 28.239 1.00 84.75 129 ALA A C 1
ATOM 992 O O . ALA A 1 129 ? -15.469 -19.013 28.894 1.00 84.75 129 ALA A O 1
ATOM 993 N N . SER A 1 130 ? -14.859 -16.851 28.822 1.00 85.25 130 SER A N 1
ATOM 994 C CA . SER A 1 130 ? -14.868 -16.644 30.274 1.00 85.25 130 SER A CA 1
ATOM 995 C C . SER A 1 130 ? -16.277 -16.382 30.815 1.00 85.25 130 SER A C 1
ATOM 997 O O . SER A 1 130 ? -16.566 -16.718 31.964 1.00 85.25 130 SER A O 1
ATOM 999 N N . LEU A 1 131 ? -17.168 -15.820 29.995 1.00 83.31 131 LEU A N 1
ATOM 1000 C CA . LEU A 1 131 ? -18.557 -15.555 30.363 1.00 83.31 131 LEU A CA 1
ATOM 1001 C C . LEU A 1 131 ? -19.378 -16.851 30.375 1.00 83.31 131 LEU A C 1
ATOM 1003 O O . LEU A 1 131 ? -19.305 -17.680 29.471 1.00 83.31 131 LEU A O 1
ATOM 1007 N N . ARG A 1 132 ? -20.178 -17.041 31.430 1.00 80.69 132 ARG A N 1
ATOM 1008 C CA . ARG A 1 132 ? -21.015 -18.234 31.633 1.00 80.69 132 ARG A CA 1
ATOM 1009 C C . ARG A 1 132 ? -22.431 -17.842 32.056 1.00 80.69 132 ARG A C 1
ATOM 1011 O O . ARG A 1 132 ? -22.633 -16.809 32.688 1.00 80.69 132 ARG A O 1
ATOM 1018 N N . GLY A 1 133 ? -23.406 -18.699 31.748 1.00 82.12 133 GLY A N 1
ATOM 1019 C CA . GLY A 1 133 ? -24.804 -18.517 32.157 1.00 82.12 133 GLY A CA 1
ATOM 1020 C C . GLY A 1 133 ? -25.473 -17.309 31.492 1.00 82.12 133 GLY A C 1
ATOM 1021 O O . GLY A 1 133 ? -25.229 -17.040 30.320 1.00 82.12 133 GLY A O 1
ATOM 1022 N N . SER A 1 134 ? -26.289 -16.569 32.251 1.00 74.81 134 SER A N 1
ATOM 1023 C CA . SER A 1 134 ? -27.075 -15.425 31.751 1.00 74.81 134 SER A CA 1
ATOM 1024 C C . SER A 1 134 ? -26.217 -14.341 31.076 1.00 74.81 134 SER A C 1
ATOM 1026 O O . SER A 1 134 ? -26.652 -13.726 30.108 1.00 74.81 134 SER A O 1
ATOM 1028 N N . ALA A 1 135 ? -24.960 -14.160 31.501 1.00 76.75 135 ALA A N 1
ATOM 1029 C CA . ALA A 1 135 ? -24.047 -13.207 30.869 1.00 76.75 135 ALA A CA 1
ATOM 1030 C C . ALA A 1 135 ? -23.625 -13.616 29.443 1.00 76.75 135 ALA A C 1
ATOM 1032 O O . ALA A 1 135 ? -23.393 -12.754 28.601 1.00 76.75 135 ALA A O 1
ATOM 1033 N N . ALA A 1 136 ? -23.562 -14.918 29.147 1.00 78.88 136 ALA A N 1
ATOM 1034 C CA . ALA A 1 136 ? -23.264 -15.419 27.804 1.00 78.88 136 ALA A CA 1
ATOM 1035 C C . ALA A 1 136 ? -24.485 -15.357 26.866 1.00 78.88 136 ALA A C 1
ATOM 1037 O O . ALA A 1 136 ? -24.325 -15.316 25.649 1.00 78.88 136 ALA A O 1
ATOM 1038 N N . GLU A 1 137 ? -25.698 -15.348 27.420 1.00 78.69 137 GLU A N 1
ATOM 1039 C CA . GLU A 1 137 ? -26.954 -15.238 26.668 1.00 78.69 137 GLU A CA 1
ATOM 1040 C C . GLU A 1 137 ? -27.166 -13.813 26.139 1.00 78.69 137 GLU A C 1
ATOM 1042 O O . GLU A 1 137 ? -27.507 -13.633 24.974 1.00 78.69 137 GLU A O 1
ATOM 1047 N N . VAL A 1 138 ? -26.802 -12.797 26.933 1.00 79.31 138 VAL A N 1
ATOM 1048 C CA . VAL A 1 138 ? -26.787 -11.386 26.497 1.00 79.31 138 VAL A CA 1
ATOM 1049 C C . VAL A 1 138 ? -25.874 -11.176 25.283 1.00 79.31 138 VAL A C 1
ATOM 1051 O O . VAL A 1 138 ? -26.184 -10.373 24.408 1.00 79.31 138 VAL A O 1
ATOM 1054 N N . LEU A 1 139 ? -24.777 -11.932 25.180 1.00 75.38 139 LEU A N 1
ATOM 1055 C CA . LEU A 1 139 ? -23.882 -11.865 24.021 1.00 75.38 139 LEU A CA 1
ATOM 1056 C C . LEU A 1 139 ? -24.415 -12.578 22.772 1.00 75.38 139 LEU A C 1
ATOM 1058 O O . LEU A 1 139 ? -23.894 -12.334 21.688 1.00 75.38 139 LEU A O 1
ATOM 1062 N N . GLN A 1 140 ? -25.415 -13.454 22.895 1.00 72.50 140 GLN A N 1
ATOM 1063 C CA . GLN A 1 140 ? -26.047 -14.122 21.748 1.00 72.50 140 GLN A CA 1
ATOM 1064 C C . GLN A 1 140 ? -27.140 -13.265 21.101 1.00 72.50 140 GLN A C 1
ATOM 1066 O O . GLN A 1 140 ? -27.421 -13.437 19.918 1.00 72.50 140 GLN A O 1
ATOM 1071 N N . GLU A 1 141 ? -27.737 -12.334 21.850 1.00 77.19 141 GLU A N 1
ATOM 1072 C CA . GLU A 1 141 ? -28.723 -11.380 21.320 1.00 77.19 141 GLU A CA 1
ATOM 1073 C C . GLU A 1 141 ? -28.084 -10.301 20.427 1.00 77.19 141 GLU A C 1
ATOM 1075 O O . GLU A 1 141 ? -28.767 -9.675 19.615 1.00 77.19 141 GLU A O 1
ATOM 1080 N N . ILE A 1 142 ? -26.772 -10.078 20.557 1.00 75.38 142 ILE A N 1
ATOM 1081 C CA . ILE A 1 142 ? -26.037 -9.066 19.796 1.00 75.38 142 ILE A CA 1
ATOM 1082 C C . ILE A 1 142 ? -25.556 -9.686 18.477 1.00 75.38 142 ILE A C 1
ATOM 1084 O O . ILE A 1 142 ? -24.950 -10.760 18.480 1.00 75.38 142 ILE A O 1
ATOM 1088 N N . PRO A 1 143 ? -25.794 -9.029 17.331 1.00 72.31 143 PRO A N 1
ATOM 1089 C CA . PRO A 1 143 ? -25.367 -9.555 16.045 1.00 72.31 143 PRO A CA 1
ATOM 1090 C C . PRO A 1 143 ? -23.830 -9.562 15.937 1.00 72.31 143 PRO A C 1
ATOM 1092 O O . PRO A 1 143 ? -23.134 -8.689 16.461 1.00 72.31 143 PRO A O 1
ATOM 1095 N N . ALA A 1 144 ? -23.294 -10.592 15.275 1.00 65.81 144 ALA A N 1
ATOM 1096 C CA . ALA A 1 144 ? -21.861 -10.901 15.254 1.00 65.81 144 ALA A CA 1
ATOM 1097 C C . ALA A 1 144 ? -20.982 -9.810 14.611 1.00 65.81 144 ALA A C 1
ATOM 1099 O O . ALA A 1 144 ? -19.789 -9.746 14.891 1.00 65.81 144 ALA A O 1
ATOM 1100 N N . ASP A 1 145 ? -21.570 -8.940 13.788 1.00 70.06 145 ASP A N 1
ATOM 1101 C CA . ASP A 1 145 ? -20.925 -7.793 13.142 1.00 70.06 145 ASP A CA 1
ATOM 1102 C C . ASP A 1 145 ? -20.540 -6.679 14.127 1.00 70.06 145 ASP A C 1
ATOM 1104 O O . ASP A 1 145 ? -19.635 -5.900 13.845 1.00 70.06 145 ASP A O 1
ATOM 1108 N N . LYS A 1 146 ? -21.197 -6.613 15.293 1.00 68.12 146 LYS A N 1
ATOM 1109 C CA . LYS A 1 146 ? -20.933 -5.611 16.343 1.00 68.12 146 LYS A CA 1
ATOM 1110 C C . LYS A 1 146 ? -20.144 -6.157 17.528 1.00 68.12 146 LYS A C 1
ATOM 1112 O O . LYS A 1 146 ? -19.709 -5.386 18.379 1.00 68.12 146 LYS A O 1
ATOM 1117 N N . LEU A 1 147 ? -19.926 -7.472 17.575 1.00 65.56 147 LEU A N 1
ATOM 1118 C CA . LEU A 1 147 ? -19.100 -8.124 18.596 1.00 65.56 147 LEU A CA 1
ATOM 1119 C C . LEU A 1 147 ? -17.594 -7.916 18.388 1.00 65.56 147 LEU A C 1
ATOM 1121 O O . LEU A 1 147 ? -16.813 -8.392 19.200 1.00 65.56 147 LEU A O 1
ATOM 1125 N N . THR A 1 148 ? -17.169 -7.225 17.330 1.00 69.56 148 THR A N 1
ATOM 1126 C CA . THR A 1 148 ? -15.758 -6.881 17.092 1.00 69.56 148 THR A CA 1
ATOM 1127 C C . THR A 1 148 ? -15.268 -5.728 17.963 1.00 69.56 148 THR A C 1
ATOM 1129 O O . THR A 1 148 ? -14.062 -5.530 18.079 1.00 69.56 148 THR A O 1
ATOM 1132 N N . ASP A 1 149 ? -16.182 -4.957 18.554 1.00 78.25 149 ASP A N 1
ATOM 1133 C CA . ASP A 1 149 ? -15.856 -3.808 19.389 1.00 78.25 149 ASP A CA 1
ATOM 1134 C C . ASP A 1 149 ? -16.096 -4.119 20.871 1.00 78.25 149 ASP A C 1
ATOM 1136 O O . ASP A 1 149 ? -17.227 -4.338 21.317 1.00 78.25 149 ASP A O 1
ATOM 1140 N N . LEU A 1 150 ? -15.010 -4.103 21.648 1.00 79.00 150 LEU A N 1
ATOM 1141 C CA . LEU A 1 150 ? -15.038 -4.380 23.083 1.00 79.00 150 LEU A CA 1
ATOM 1142 C C . LEU A 1 150 ? -15.951 -3.396 23.832 1.00 79.00 150 LEU A C 1
ATOM 1144 O O . LEU A 1 150 ? -16.639 -3.803 24.767 1.00 79.00 150 LEU A O 1
ATOM 1148 N N . THR A 1 151 ? -16.030 -2.133 23.390 1.00 81.12 151 THR A N 1
ATOM 1149 C CA . THR A 1 151 ? -16.827 -1.101 24.081 1.00 81.12 151 THR A CA 1
ATOM 1150 C C . THR A 1 151 ? -18.330 -1.354 23.976 1.00 81.12 151 THR A C 1
ATOM 1152 O O . THR A 1 151 ? -19.102 -1.026 24.879 1.00 81.12 151 THR A O 1
ATOM 1155 N N . THR A 1 152 ? -18.763 -1.984 22.884 1.00 81.88 152 THR A N 1
ATOM 1156 C CA . THR A 1 152 ? -20.160 -2.371 22.681 1.00 81.88 152 THR A CA 1
ATOM 1157 C C . THR A 1 152 ? -20.542 -3.542 23.592 1.00 81.88 152 THR A C 1
ATOM 1159 O O . THR A 1 152 ? -21.635 -3.545 24.163 1.00 81.88 152 THR A O 1
ATOM 1162 N N . ILE A 1 153 ? -19.628 -4.500 23.786 1.00 78.06 153 ILE A N 1
ATOM 1163 C CA . ILE A 1 153 ? -19.797 -5.619 24.725 1.00 78.06 153 ILE A CA 1
ATOM 1164 C C . ILE A 1 153 ? -19.858 -5.108 26.167 1.00 78.06 153 ILE A C 1
ATOM 1166 O O . ILE A 1 153 ? -20.761 -5.488 26.912 1.00 78.06 153 ILE A O 1
ATOM 1170 N N . GLU A 1 154 ? -18.934 -4.224 26.544 1.00 82.50 154 GLU A N 1
ATOM 1171 C CA . GLU A 1 154 ? -18.889 -3.602 27.869 1.00 82.50 154 GLU A CA 1
ATOM 1172 C C . GLU A 1 154 ? -20.207 -2.888 28.183 1.00 82.50 154 GLU A C 1
ATOM 1174 O O . GLU A 1 154 ? -20.868 -3.234 29.159 1.00 82.50 154 GLU A O 1
ATOM 1179 N N . LYS A 1 155 ? -20.683 -2.011 27.291 1.00 83.44 155 LYS A N 1
ATOM 1180 C CA . LYS A 1 155 ? -21.965 -1.307 27.467 1.00 83.44 155 LYS A CA 1
ATOM 1181 C C . LYS A 1 155 ? -23.167 -2.240 27.581 1.00 83.44 155 LYS A C 1
ATOM 1183 O O . LYS A 1 155 ? -24.096 -1.955 28.336 1.00 83.44 155 LYS A O 1
ATOM 1188 N N . ALA A 1 156 ? -23.196 -3.337 26.826 1.00 79.44 156 ALA A N 1
ATOM 1189 C CA . ALA A 1 156 ? -24.292 -4.301 26.900 1.00 79.44 156 ALA A CA 1
ATOM 1190 C C . ALA A 1 156 ? -24.299 -5.055 28.238 1.00 79.44 156 ALA A C 1
ATOM 1192 O O . ALA A 1 156 ? -25.362 -5.254 28.835 1.00 79.44 156 ALA A O 1
ATOM 1193 N N . LEU A 1 157 ? -23.115 -5.430 28.731 1.00 78.81 157 LEU A N 1
ATOM 1194 C CA . LEU A 1 157 ? -22.954 -6.053 30.041 1.00 78.81 157 LEU A CA 1
ATOM 1195 C C . LEU A 1 157 ? -23.289 -5.070 31.166 1.00 78.81 157 LEU A C 1
ATOM 1197 O O . LEU A 1 157 ? -24.072 -5.418 32.045 1.00 78.81 157 LEU A O 1
ATOM 1201 N N . GLU A 1 158 ? -22.800 -3.833 31.108 1.00 80.19 158 GLU A N 1
ATOM 1202 C CA . GLU A 1 158 ? -23.143 -2.771 32.059 1.00 80.19 158 GLU A CA 1
ATOM 1203 C C . GLU A 1 158 ? -24.642 -2.465 32.063 1.00 80.19 158 GLU A C 1
ATOM 1205 O O . GLU A 1 158 ? -25.247 -2.298 33.119 1.00 80.19 158 GLU A O 1
ATOM 1210 N N . SER A 1 159 ? -25.291 -2.447 30.899 1.00 79.50 159 SER A N 1
ATOM 1211 C CA . SER A 1 159 ? -26.728 -2.181 30.824 1.00 79.50 159 SER A CA 1
ATOM 1212 C C . SER A 1 159 ? -27.570 -3.265 31.500 1.00 79.50 159 SER A C 1
ATOM 1214 O O . SER A 1 159 ? -28.660 -2.962 31.987 1.00 79.50 159 SER A O 1
ATOM 1216 N N . ARG A 1 160 ? -27.124 -4.526 31.486 1.00 74.19 160 ARG A N 1
ATOM 1217 C CA . ARG A 1 160 ? -27.884 -5.662 32.036 1.00 74.19 160 ARG A CA 1
ATOM 1218 C C . ARG A 1 160 ? -27.482 -6.022 33.462 1.00 74.19 160 ARG A C 1
ATOM 1220 O O . ARG A 1 160 ? -28.347 -6.399 34.248 1.00 74.19 160 ARG A O 1
ATOM 1227 N N . PHE A 1 161 ? -26.200 -5.906 33.787 1.00 72.25 161 PHE A N 1
ATOM 1228 C CA . PHE A 1 161 ? -25.613 -6.345 35.054 1.00 72.25 161 PHE A CA 1
ATOM 1229 C C . PHE A 1 161 ? -24.985 -5.213 35.867 1.00 72.25 161 PHE A C 1
ATOM 1231 O O . PHE A 1 161 ? -24.528 -5.468 36.977 1.00 72.25 161 PHE A O 1
ATOM 1238 N N . GLY A 1 162 ? -24.965 -3.983 35.352 1.00 70.00 162 GLY A N 1
ATOM 1239 C CA . GLY A 1 162 ? -24.414 -2.836 36.062 1.00 70.00 162 GLY A CA 1
ATOM 1240 C C . GLY A 1 162 ? -25.131 -2.551 37.382 1.00 70.00 162 GLY A C 1
ATOM 1241 O O . GLY A 1 162 ? -26.317 -2.852 37.575 1.00 70.00 162 GLY A O 1
ATOM 1242 N N . ASP A 1 163 ? -24.396 -1.916 38.292 1.00 61.84 163 ASP A N 1
ATOM 1243 C CA . ASP A 1 163 ? -24.745 -1.759 39.710 1.00 61.84 163 ASP A CA 1
ATOM 1244 C C . ASP A 1 163 ? -26.102 -1.084 39.970 1.00 61.84 163 ASP A C 1
ATOM 1246 O O . ASP A 1 163 ? -26.728 -1.305 41.011 1.00 61.84 163 ASP A O 1
ATOM 1250 N N . SER A 1 164 ? -26.610 -0.305 39.008 1.00 59.62 164 SER A N 1
ATOM 1251 C CA . SER A 1 164 ? -27.860 0.451 39.145 1.00 59.62 164 SER A CA 1
ATOM 1252 C C . SER A 1 164 ? -29.085 -0.442 39.399 1.00 59.62 164 SER A C 1
ATOM 1254 O O . SER A 1 164 ? -29.900 -0.157 40.284 1.00 59.62 164 SER A O 1
ATOM 1256 N N . HIS A 1 165 ? -29.205 -1.568 38.683 1.00 55.91 165 HIS A N 1
ATOM 1257 C CA . HIS A 1 165 ? -30.337 -2.490 38.843 1.00 55.91 165 HIS A CA 1
ATOM 1258 C C . HIS A 1 165 ? -30.109 -3.536 39.943 1.00 55.91 165 HIS A C 1
ATOM 1260 O O . HIS A 1 165 ? -31.072 -3.931 40.610 1.00 55.91 165 HIS A O 1
ATOM 1266 N N . MET A 1 166 ? -28.858 -3.931 40.209 1.00 58.47 166 MET A N 1
ATOM 1267 C CA . MET A 1 166 ? -28.554 -4.848 41.315 1.00 58.47 166 MET A CA 1
ATOM 1268 C C . MET A 1 166 ? -28.801 -4.218 42.678 1.00 58.47 166 MET A C 1
ATOM 1270 O O . MET A 1 166 ? -29.351 -4.878 43.560 1.00 58.47 166 MET A O 1
ATOM 1274 N N . MET A 1 167 ? -28.522 -2.923 42.837 1.00 57.53 167 MET A N 1
ATOM 1275 C CA . MET A 1 167 ? -28.838 -2.210 44.073 1.00 57.53 167 MET A CA 1
ATOM 1276 C C . MET A 1 167 ? -30.340 -2.261 44.395 1.00 57.53 167 MET A C 1
ATOM 1278 O O . MET A 1 167 ? -30.724 -2.451 45.547 1.00 57.53 167 MET A O 1
ATOM 1282 N N . GLN A 1 168 ? -31.213 -2.155 43.388 1.00 56.81 168 GLN A N 1
ATOM 1283 C CA . GLN A 1 168 ? -32.668 -2.262 43.566 1.00 56.81 168 GLN A CA 1
ATOM 1284 C C . GLN A 1 168 ? -33.109 -3.687 43.918 1.00 56.81 168 GLN A C 1
ATOM 1286 O O . GLN A 1 168 ? -33.969 -3.866 44.787 1.00 56.81 168 GLN A O 1
ATOM 1291 N N . PHE A 1 169 ? -32.510 -4.699 43.286 1.00 63.16 169 PHE A N 1
ATOM 1292 C CA . PHE A 1 169 ? -32.782 -6.100 43.600 1.00 63.16 169 PHE A CA 1
ATOM 1293 C C . PHE A 1 169 ? -32.355 -6.443 45.032 1.00 63.16 169 PHE A C 1
ATOM 1295 O O . PHE A 1 169 ? -33.196 -6.872 45.821 1.00 63.16 169 PHE A O 1
ATOM 1302 N N . TYR A 1 170 ? -31.106 -6.153 45.416 1.00 59.38 170 TYR A N 1
ATOM 1303 C CA . TYR A 1 170 ? -30.616 -6.352 46.784 1.00 59.38 170 TYR A CA 1
ATOM 1304 C C . TYR A 1 170 ? -31.428 -5.548 47.801 1.00 59.38 170 TYR A C 1
ATOM 1306 O O . TYR A 1 170 ? -31.819 -6.082 48.836 1.00 59.38 170 TYR A O 1
ATOM 1314 N N . ARG A 1 171 ? -31.782 -4.293 47.501 1.00 62.16 171 ARG A N 1
ATOM 1315 C CA . ARG A 1 171 ? -32.662 -3.483 48.358 1.00 62.16 171 ARG A CA 1
ATOM 1316 C C . ARG A 1 171 ? -34.033 -4.131 48.555 1.00 62.16 171 ARG A C 1
ATOM 1318 O O . ARG A 1 171 ? -34.573 -4.075 49.658 1.00 62.16 171 ARG A O 1
ATOM 1325 N N . THR A 1 172 ? -34.593 -4.750 47.522 1.00 63.50 172 THR A N 1
ATOM 1326 C CA . THR A 1 172 ? -35.901 -5.423 47.575 1.00 63.50 172 THR A CA 1
ATOM 1327 C C . THR A 1 172 ? -35.828 -6.764 48.319 1.00 63.50 172 THR A C 1
ATOM 1329 O O . THR A 1 172 ? -36.639 -7.021 49.211 1.00 63.50 172 THR A O 1
ATOM 1332 N N . GLU A 1 173 ? -34.814 -7.584 48.043 1.00 62.00 173 GLU A N 1
ATOM 1333 C CA . GLU A 1 173 ? -34.461 -8.796 48.805 1.00 62.00 173 GLU A CA 1
ATOM 1334 C C . GLU A 1 173 ? -34.277 -8.497 50.303 1.00 62.00 173 GLU A C 1
ATOM 1336 O O . GLU A 1 173 ? -34.747 -9.236 51.170 1.00 62.00 173 GLU A O 1
ATOM 1341 N N . LEU A 1 174 ? -33.614 -7.386 50.630 1.00 59.88 174 LEU A N 1
ATOM 1342 C CA . LEU A 1 174 ? -33.366 -6.981 52.011 1.00 59.88 174 LEU A CA 1
ATOM 1343 C C . LEU A 1 174 ? -34.630 -6.449 52.702 1.00 59.88 174 LEU A C 1
ATOM 1345 O O . LEU A 1 174 ? -34.816 -6.728 53.888 1.00 59.88 174 LEU A O 1
ATOM 1349 N N . LYS A 1 175 ? -35.520 -5.747 51.985 1.00 63.88 175 LYS A N 1
ATOM 1350 C CA . LYS A 1 175 ? -36.811 -5.254 52.510 1.00 63.88 175 LYS A CA 1
ATOM 1351 C C . LYS A 1 175 ? -37.828 -6.362 52.783 1.00 63.88 175 LYS A C 1
ATOM 1353 O O . LYS A 1 175 ? -38.639 -6.246 53.698 1.00 63.88 175 LYS A O 1
ATOM 1358 N N . THR A 1 176 ? -37.805 -7.438 52.002 1.00 58.38 176 THR A N 1
ATOM 1359 C CA . THR A 1 176 ? -38.770 -8.545 52.133 1.00 58.38 176 THR A CA 1
ATOM 1360 C C . THR A 1 176 ? -38.460 -9.479 53.308 1.00 58.38 176 THR A C 1
ATOM 1362 O O . THR A 1 176 ? -39.347 -10.184 53.795 1.00 58.38 176 THR A O 1
ATOM 1365 N N . LYS A 1 177 ? -37.231 -9.454 53.840 1.00 62.88 177 LYS A N 1
ATOM 1366 C CA . LYS A 1 177 ? -36.816 -10.266 54.996 1.00 62.88 177 LYS A CA 1
ATOM 1367 C C . LYS A 1 177 ? -37.163 -9.559 56.320 1.00 62.88 177 LYS A C 1
ATOM 1369 O O . LYS A 1 177 ? -36.406 -8.712 56.800 1.00 62.88 177 LYS A O 1
ATOM 1374 N N . LYS A 1 178 ? -38.291 -9.928 56.942 1.00 66.25 178 LYS A N 1
ATOM 1375 C CA . LYS A 1 178 ? -38.712 -9.470 58.289 1.00 66.25 178 LYS A CA 1
ATOM 1376 C C . LYS A 1 178 ? -38.187 -10.374 59.417 1.00 66.25 178 LYS A C 1
ATOM 1378 O O . LYS A 1 178 ? -37.868 -11.539 59.185 1.00 66.25 178 LYS A O 1
ATOM 1383 N N . GLN A 1 179 ? -38.113 -9.841 60.642 1.00 65.50 179 GLN A N 1
ATOM 1384 C CA . GLN A 1 179 ? -37.744 -10.590 61.856 1.00 65.50 179 GLN A CA 1
ATOM 1385 C C . GLN A 1 179 ? -38.666 -11.807 62.072 1.00 65.50 179 GLN A C 1
ATOM 1387 O O . GLN A 1 179 ? -39.896 -11.679 62.050 1.00 65.50 179 GLN A O 1
ATOM 1392 N N . LYS A 1 180 ? -38.082 -12.991 62.305 1.00 60.59 180 LYS A N 1
ATOM 1393 C CA . LYS A 1 180 ? -38.843 -14.214 62.608 1.00 60.59 180 LYS A CA 1
ATOM 1394 C C . LYS A 1 180 ? -39.418 -14.169 64.037 1.00 60.59 180 LYS A C 1
ATOM 1396 O O . LYS A 1 180 ? -38.849 -13.506 64.907 1.00 60.59 180 LYS A O 1
ATOM 1401 N N . PRO A 1 181 ? -40.539 -14.860 64.323 1.00 50.00 181 PRO A N 1
ATOM 1402 C CA . PRO A 1 181 ? -41.090 -14.920 65.676 1.00 50.00 181 PRO A CA 1
ATOM 1403 C C . PRO A 1 181 ? -40.089 -15.512 66.677 1.00 50.00 181 PRO A C 1
ATOM 1405 O O . PRO A 1 181 ? -39.660 -16.646 66.505 1.00 50.00 181 PRO A O 1
ATOM 1408 N N . GLY A 1 182 ? -39.745 -14.755 67.725 1.00 59.22 182 GLY A N 1
ATOM 1409 C CA . GLY A 1 182 ? -38.912 -15.229 68.841 1.00 59.22 182 GLY A CA 1
ATOM 1410 C C . GLY A 1 182 ? -37.421 -14.871 68.776 1.00 59.22 182 GLY A C 1
ATOM 1411 O O . GLY A 1 182 ? -36.689 -15.203 69.702 1.00 59.22 182 GLY A O 1
ATOM 1412 N N . GLU A 1 183 ? -36.952 -14.178 67.734 1.00 63.62 183 GLU A N 1
ATOM 1413 C CA . GLU A 1 183 ? -35.557 -13.716 67.657 1.00 63.62 183 GLU A CA 1
ATOM 1414 C C . GLU A 1 183 ? -35.338 -12.408 68.434 1.00 63.62 183 GLU A C 1
ATOM 1416 O O . GLU A 1 183 ? -36.147 -11.485 68.347 1.00 63.62 183 GLU A O 1
ATOM 1421 N N . ILE A 1 184 ? -34.217 -12.299 69.155 1.00 61.03 184 ILE A N 1
ATOM 1422 C CA . ILE A 1 184 ? -33.823 -11.073 69.865 1.00 61.03 184 ILE A CA 1
ATOM 1423 C C . ILE A 1 184 ? -33.268 -10.069 68.838 1.00 61.03 184 ILE A C 1
ATOM 1425 O O . ILE A 1 184 ? -32.415 -10.410 68.016 1.00 61.03 184 ILE A O 1
ATOM 1429 N N . LEU A 1 185 ? -33.730 -8.817 68.899 1.00 62.25 185 LEU A N 1
ATOM 1430 C CA . LEU A 1 185 ? -33.413 -7.743 67.947 1.00 62.25 185 LEU A CA 1
ATOM 1431 C C . LEU A 1 185 ? -31.912 -7.634 67.544 1.00 62.25 185 LEU A C 1
ATOM 1433 O O . LEU A 1 185 ? -31.631 -7.661 66.344 1.00 62.25 185 LEU A O 1
ATOM 1437 N N . PRO A 1 186 ? -30.923 -7.614 68.467 1.00 59.75 186 PRO A N 1
ATOM 1438 C CA . PRO A 1 186 ? -29.514 -7.395 68.120 1.00 59.75 186 PRO A CA 1
ATOM 1439 C C . PRO A 1 186 ? -28.841 -8.581 67.405 1.00 59.75 186 PRO A C 1
ATOM 1441 O O . PRO A 1 186 ? -27.969 -8.369 66.561 1.00 59.75 186 PRO A O 1
ATOM 1444 N N . SER A 1 187 ? -29.244 -9.829 67.675 1.00 57.62 187 SER A N 1
ATOM 1445 C CA . SER A 1 187 ? -28.637 -11.009 67.032 1.00 57.62 187 SER A CA 1
ATOM 1446 C C . SER A 1 187 ? -29.120 -11.210 65.591 1.00 57.62 187 SER A C 1
ATOM 1448 O O . SER A 1 187 ? -28.378 -11.726 64.752 1.00 57.62 187 SER A O 1
ATOM 1450 N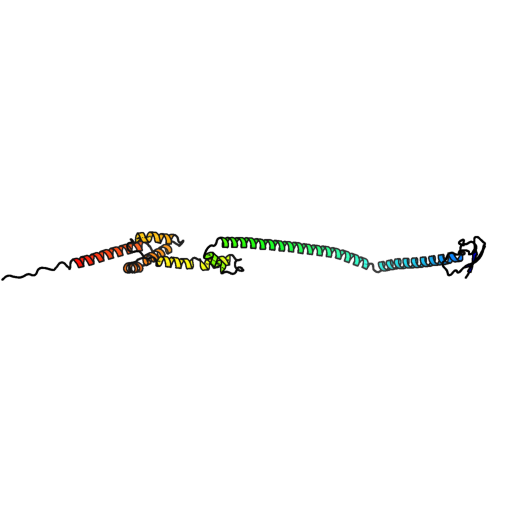 N . SER A 1 188 ? -30.331 -10.740 65.273 1.00 59.06 188 SER A N 1
ATOM 1451 C CA . SER A 1 188 ? -30.869 -10.728 63.905 1.00 59.06 188 SER A CA 1
ATOM 1452 C C . SER A 1 188 ? -30.181 -9.690 63.000 1.00 59.06 188 SER A C 1
ATOM 1454 O O . SER A 1 188 ? -30.042 -9.902 61.793 1.00 59.06 188 SER A O 1
ATOM 1456 N N . MET A 1 189 ? -29.693 -8.592 63.586 1.00 57.50 189 MET A N 1
ATOM 1457 C CA . MET A 1 189 ? -29.100 -7.466 62.863 1.00 57.50 189 MET A CA 1
ATOM 1458 C C . MET A 1 189 ? -27.616 -7.626 62.551 1.00 57.50 189 MET A C 1
ATOM 1460 O O . MET A 1 189 ? -27.188 -7.229 61.468 1.00 57.50 189 MET A O 1
ATOM 1464 N N . GLY A 1 190 ? -26.837 -8.228 63.457 1.00 59.03 190 GLY A N 1
ATOM 1465 C CA . GLY A 1 190 ? -25.386 -8.373 63.279 1.00 59.03 190 GLY A CA 1
ATOM 1466 C C . GLY A 1 190 ? -25.006 -9.137 62.005 1.00 59.03 190 GLY A C 1
ATOM 1467 O O . GLY A 1 190 ? -24.065 -8.763 61.312 1.00 59.03 190 GLY A O 1
ATOM 1468 N N . ARG A 1 191 ? -25.793 -10.156 61.624 1.00 57.91 191 ARG A N 1
ATOM 1469 C CA . ARG A 1 191 ? -25.592 -10.886 60.358 1.00 57.91 191 ARG A CA 1
ATOM 1470 C C . ARG A 1 191 ? -25.967 -10.075 59.115 1.00 57.91 191 ARG A C 1
ATOM 1472 O O . ARG A 1 191 ? -25.372 -10.294 58.071 1.00 57.91 191 ARG A O 1
ATOM 1479 N N . ARG A 1 192 ? -26.937 -9.161 59.213 1.00 60.53 192 ARG A N 1
ATOM 1480 C CA . ARG A 1 192 ? -27.478 -8.395 58.073 1.00 60.53 192 ARG A CA 1
ATOM 1481 C C . ARG A 1 192 ? -26.680 -7.125 57.784 1.00 60.53 192 ARG A C 1
ATOM 1483 O O . ARG A 1 192 ? -26.502 -6.783 56.624 1.00 60.53 192 ARG A O 1
ATOM 1490 N N . CYS A 1 193 ? -26.150 -6.473 58.822 1.00 60.06 193 CYS A N 1
ATOM 1491 C CA . CYS A 1 193 ? -25.228 -5.345 58.660 1.00 60.06 193 CYS A CA 1
ATOM 1492 C C . CYS A 1 193 ? -23.906 -5.788 58.028 1.00 60.06 193 CYS A C 1
ATOM 1494 O O . CYS A 1 193 ? -23.325 -5.038 57.254 1.00 60.06 193 CYS A O 1
ATOM 1496 N N . LYS A 1 194 ? -23.476 -7.031 58.285 1.00 62.69 194 LYS A N 1
ATOM 1497 C CA . LYS A 1 194 ? -22.289 -7.609 57.649 1.00 62.69 194 LYS A CA 1
ATOM 1498 C C . LYS A 1 194 ? -22.391 -7.605 56.117 1.00 62.69 194 LYS A C 1
ATOM 1500 O O . LYS A 1 194 ? -21.455 -7.169 55.470 1.00 62.69 194 LYS A O 1
ATOM 1505 N N . THR A 1 195 ? -23.542 -7.988 55.559 1.00 60.91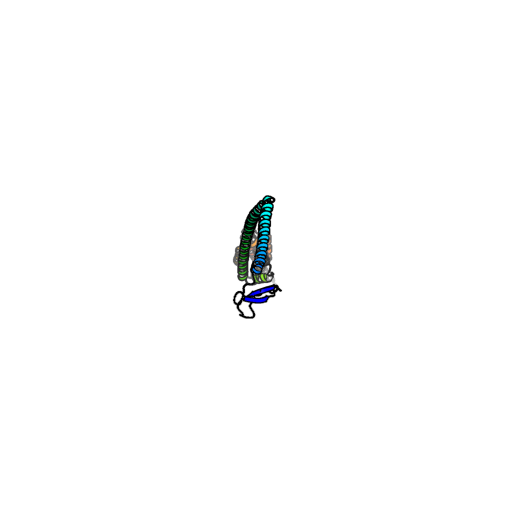 195 THR A N 1
ATOM 1506 C CA . THR A 1 195 ? -23.784 -7.972 54.103 1.00 60.91 195 THR A CA 1
ATOM 1507 C C . THR A 1 195 ? -23.798 -6.556 53.516 1.00 60.91 195 THR A C 1
ATOM 1509 O O . THR A 1 195 ? -23.442 -6.368 52.363 1.00 60.91 195 THR A O 1
ATOM 1512 N N . ILE A 1 196 ? -24.187 -5.544 54.299 1.00 61.72 196 ILE A N 1
ATOM 1513 C CA . ILE A 1 196 ? -24.145 -4.135 53.870 1.00 61.72 196 ILE A CA 1
ATOM 1514 C C . ILE A 1 196 ? -22.701 -3.614 53.890 1.00 61.72 196 ILE A C 1
ATOM 1516 O O . ILE A 1 196 ? -22.311 -2.862 53.009 1.00 61.72 196 ILE A O 1
ATOM 1520 N N . ASN A 1 197 ? -21.899 -4.048 54.866 1.00 60.03 197 ASN A N 1
ATOM 1521 C CA . ASN A 1 197 ? -20.487 -3.682 55.010 1.00 60.03 197 ASN A CA 1
ATOM 1522 C C . ASN A 1 197 ? -19.568 -4.338 53.963 1.00 60.03 197 ASN A C 1
ATOM 1524 O O . ASN A 1 197 ? -18.389 -4.008 53.901 1.00 60.03 197 ASN A O 1
ATOM 1528 N N . GLU A 1 198 ? -20.093 -5.287 53.186 1.00 58.81 198 GLU A N 1
ATOM 1529 C CA . GLU A 1 198 ? -19.428 -5.904 52.031 1.00 58.81 198 GLU A CA 1
ATOM 1530 C C . GLU A 1 198 ? -19.673 -5.114 50.726 1.00 58.81 198 GLU A C 1
ATOM 1532 O O . GLU A 1 198 ? -19.045 -5.416 49.716 1.00 58.81 198 GLU A O 1
ATOM 1537 N N . LEU A 1 199 ? -20.552 -4.098 50.732 1.00 56.91 199 LEU A N 1
ATOM 1538 C CA . LEU A 1 199 ? -20.760 -3.176 49.610 1.00 56.91 199 LEU A CA 1
ATOM 1539 C C . LEU A 1 199 ? -19.851 -1.950 49.790 1.00 56.91 199 LEU A C 1
ATOM 1541 O O . LEU A 1 199 ? -19.875 -1.303 50.835 1.00 56.91 199 LEU A O 1
ATOM 1545 N N . GLU A 1 200 ? -19.039 -1.638 48.782 1.00 55.69 200 GLU A N 1
ATOM 1546 C CA . GLU A 1 200 ? -17.978 -0.621 48.835 1.00 55.69 200 GLU A CA 1
ATOM 1547 C C . GLU A 1 200 ? -18.559 0.802 48.734 1.00 55.69 200 GLU A C 1
ATOM 1549 O O . GLU A 1 200 ? -18.572 1.438 47.683 1.00 55.69 200 GLU A O 1
ATOM 1554 N N . TYR A 1 201 ? -19.132 1.275 49.842 1.00 62.97 201 TYR A N 1
ATOM 1555 C CA . TYR A 1 201 ? -19.871 2.529 49.926 1.00 62.97 201 TYR A CA 1
ATOM 1556 C C . TYR A 1 201 ? -19.261 3.470 50.992 1.00 62.97 201 TYR A C 1
ATOM 1558 O O . TYR A 1 201 ? -18.766 2.977 52.008 1.00 62.97 201 TYR A O 1
ATOM 1566 N N . PRO A 1 202 ? -19.271 4.809 50.808 1.00 62.56 202 PRO A N 1
ATOM 1567 C CA . PRO A 1 202 ? -18.785 5.749 51.822 1.00 62.56 202 PRO A CA 1
ATOM 1568 C C . PRO A 1 202 ? -19.488 5.578 53.182 1.00 62.56 202 PRO A C 1
ATOM 1570 O O . PRO A 1 202 ? -20.700 5.374 53.252 1.00 62.56 202 PRO A O 1
ATOM 1573 N N . LEU A 1 203 ? -18.720 5.662 54.272 1.00 64.25 203 LEU A N 1
ATOM 1574 C CA . LEU A 1 203 ? -19.143 5.263 55.625 1.00 64.25 203 LEU A CA 1
ATOM 1575 C C . LEU A 1 203 ? -20.439 5.955 56.110 1.00 64.25 203 LEU A C 1
ATOM 1577 O O . LEU A 1 203 ? -21.246 5.353 56.814 1.00 64.25 203 LEU A O 1
ATOM 1581 N N . ASP A 1 204 ? -20.673 7.199 55.695 1.00 64.25 204 ASP A N 1
ATOM 1582 C CA . ASP A 1 204 ? -21.805 8.040 56.095 1.00 64.25 204 ASP A CA 1
ATOM 1583 C C . ASP A 1 204 ? -23.142 7.609 55.479 1.00 64.25 204 ASP A C 1
ATOM 1585 O O . ASP A 1 204 ? -24.158 7.543 56.183 1.00 64.25 204 ASP A O 1
ATOM 1589 N N . ILE A 1 205 ? -23.167 7.249 54.190 1.00 65.25 205 ILE A N 1
ATOM 1590 C CA . ILE A 1 205 ? -24.378 6.672 53.597 1.00 65.25 205 ILE A CA 1
ATOM 1591 C C . ILE A 1 205 ? -24.487 5.148 53.775 1.00 65.25 205 ILE A C 1
ATOM 1593 O O . ILE A 1 205 ? -25.581 4.594 53.685 1.00 65.25 205 ILE A O 1
ATOM 1597 N N . GLN A 1 206 ? -23.433 4.485 54.257 1.00 69.81 206 GLN A N 1
ATOM 1598 C CA . GLN A 1 206 ? -23.551 3.139 54.819 1.00 69.81 206 GLN A CA 1
ATOM 1599 C C . GLN A 1 206 ? -24.369 3.128 56.129 1.00 69.81 206 GLN A C 1
ATOM 1601 O O . GLN A 1 206 ? -25.255 2.282 56.293 1.00 69.81 206 GLN A O 1
ATOM 1606 N N . GLU A 1 207 ? -24.113 4.068 57.049 1.00 70.12 207 GLU A N 1
ATOM 1607 C CA . GLU A 1 207 ? -24.815 4.148 58.341 1.00 70.12 207 GLU A CA 1
ATOM 1608 C C . GLU A 1 207 ? -26.295 4.522 58.189 1.00 70.12 207 GLU A C 1
ATOM 1610 O O . GLU A 1 207 ? -27.164 3.842 58.743 1.00 70.12 207 GLU A O 1
ATOM 1615 N N . SER A 1 208 ? -26.612 5.529 57.371 1.00 74.81 208 SER A N 1
ATOM 1616 C CA . SER A 1 208 ? -28.010 5.916 57.115 1.00 74.81 208 SER A CA 1
ATOM 1617 C C . SER A 1 208 ? -28.806 4.811 56.409 1.00 74.81 208 SER A C 1
ATOM 1619 O O . SER A 1 208 ? -29.970 4.554 56.739 1.00 74.81 208 SER A O 1
ATOM 1621 N N . LEU A 1 209 ? -28.172 4.085 55.484 1.00 72.44 209 LEU A N 1
ATOM 1622 C CA . LEU A 1 209 ? -28.781 2.942 54.816 1.00 72.44 209 LEU A CA 1
ATOM 1623 C C . LEU A 1 209 ? -29.015 1.785 55.802 1.00 72.44 209 LEU A C 1
ATOM 1625 O O . LEU A 1 209 ? -30.082 1.165 55.783 1.00 72.44 209 LEU A O 1
ATOM 1629 N N . ALA A 1 210 ? -28.070 1.533 56.712 1.00 73.56 210 ALA A N 1
ATOM 1630 C CA . ALA A 1 210 ? -28.214 0.534 57.767 1.00 73.56 210 ALA A CA 1
ATOM 1631 C C . ALA A 1 210 ? -29.362 0.864 58.738 1.00 73.56 210 ALA A C 1
ATOM 1633 O O . ALA A 1 210 ? -30.125 -0.037 59.098 1.00 73.56 210 ALA A O 1
ATOM 1634 N N . VAL A 1 211 ? -29.543 2.137 59.116 1.00 77.06 211 VAL A N 1
ATOM 1635 C CA . VAL A 1 211 ? -30.683 2.593 59.934 1.00 77.06 211 VAL A CA 1
ATOM 1636 C C . VAL A 1 211 ? -32.008 2.367 59.205 1.00 77.06 211 VAL A C 1
ATOM 1638 O O . VAL A 1 211 ? -32.940 1.802 59.781 1.00 77.06 211 VAL A O 1
ATOM 1641 N N . GLN A 1 212 ? -32.105 2.758 57.931 1.00 77.06 212 GLN A N 1
ATOM 1642 C CA . GLN A 1 212 ? -33.334 2.587 57.152 1.00 77.06 212 GLN A CA 1
ATOM 1643 C C . GLN A 1 212 ? -33.718 1.105 57.028 1.00 77.06 212 GLN A C 1
ATOM 1645 O O . GLN A 1 212 ? -34.881 0.740 57.215 1.00 77.06 212 GLN A O 1
ATOM 1650 N N . PHE A 1 213 ? -32.739 0.231 56.776 1.00 73.44 213 PHE A N 1
ATOM 1651 C CA . PHE A 1 213 ? -32.960 -1.215 56.746 1.00 73.44 213 PHE A CA 1
ATOM 1652 C C . PHE A 1 213 ? -33.347 -1.788 58.106 1.00 73.44 213 PHE A C 1
ATOM 1654 O O . PHE A 1 213 ? -34.181 -2.693 58.173 1.00 73.44 213 PHE A O 1
ATOM 1661 N N . PHE A 1 214 ? -32.754 -1.282 59.186 1.00 75.81 214 PHE A N 1
ATOM 1662 C CA . PHE A 1 214 ? -33.110 -1.689 60.535 1.00 75.81 214 PHE A CA 1
ATOM 1663 C C . PHE A 1 214 ? -34.586 -1.412 60.827 1.00 75.81 214 PHE A C 1
ATOM 1665 O O . PHE A 1 214 ? -35.304 -2.322 61.238 1.00 75.81 214 PHE A O 1
ATOM 1672 N N . VAL A 1 215 ? -35.050 -0.194 60.549 1.00 79.31 215 VAL A N 1
ATOM 1673 C CA . VAL A 1 215 ? -36.443 0.213 60.769 1.00 79.31 215 VAL A CA 1
ATOM 1674 C C . VAL A 1 215 ? -37.411 -0.623 59.924 1.00 79.31 215 VAL A C 1
ATOM 1676 O O . VAL A 1 215 ? -38.411 -1.117 60.448 1.00 79.31 215 VAL A O 1
ATOM 1679 N N . ASP A 1 216 ? -37.103 -0.853 58.645 1.00 77.88 216 ASP A N 1
ATOM 1680 C CA . ASP A 1 216 ? -37.941 -1.649 57.733 1.00 77.88 216 ASP A CA 1
ATOM 1681 C C . ASP A 1 216 ? -38.049 -3.133 58.161 1.00 77.88 216 ASP A C 1
ATOM 1683 O O . ASP A 1 216 ? -39.052 -3.797 57.883 1.00 77.88 216 ASP A O 1
ATOM 1687 N N . ALA A 1 217 ? -37.045 -3.658 58.874 1.00 72.19 217 ALA A N 1
ATOM 1688 C CA . ALA A 1 217 ? -36.992 -5.047 59.335 1.00 72.19 217 ALA A CA 1
ATOM 1689 C C . ALA A 1 217 ? -37.776 -5.329 60.633 1.00 72.19 217 ALA A C 1
ATOM 1691 O O . ALA A 1 217 ? -38.029 -6.504 60.941 1.00 72.19 217 ALA A O 1
ATOM 1692 N N . ILE A 1 218 ? -38.158 -4.291 61.3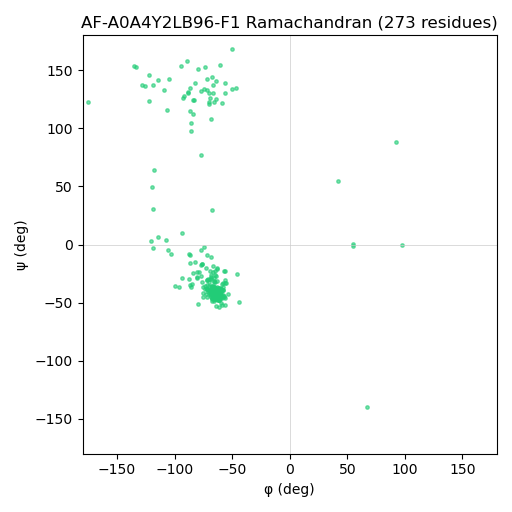90 1.00 78.31 218 ILE A N 1
ATOM 1693 C CA . ILE A 1 218 ? -38.916 -4.419 62.644 1.00 78.31 218 ILE A CA 1
ATOM 1694 C C . ILE A 1 218 ? -40.296 -5.025 62.349 1.00 78.31 218 ILE A C 1
ATOM 1696 O O . ILE A 1 218 ? -41.055 -4.520 61.525 1.00 78.31 218 ILE A O 1
ATOM 1700 N N . ARG A 1 219 ? -40.640 -6.122 63.036 1.00 73.44 219 ARG A N 1
ATOM 1701 C CA . ARG A 1 219 ? -41.934 -6.808 62.853 1.00 73.44 219 ARG A CA 1
ATOM 1702 C C . ARG A 1 219 ? -43.103 -6.074 63.514 1.00 73.44 219 ARG A C 1
ATOM 1704 O O . ARG A 1 219 ? -44.230 -6.201 63.053 1.00 73.44 219 ARG A O 1
ATOM 1711 N N . ASP A 1 220 ? -42.857 -5.398 64.631 1.00 77.31 220 ASP A N 1
ATOM 1712 C CA . ASP A 1 220 ? -43.899 -4.715 65.396 1.00 77.31 220 ASP A CA 1
ATOM 1713 C C . ASP A 1 220 ? -44.182 -3.321 64.824 1.00 77.31 220 ASP A C 1
ATOM 1715 O O . ASP A 1 220 ? -43.354 -2.421 64.958 1.00 77.31 220 ASP A O 1
ATOM 1719 N N . ASP A 1 221 ? -45.370 -3.132 64.247 1.00 78.19 221 ASP A N 1
ATOM 1720 C CA . ASP A 1 221 ? -45.749 -1.887 63.561 1.00 78.19 221 ASP A CA 1
ATOM 1721 C C . ASP A 1 221 ? -45.629 -0.644 64.461 1.00 78.19 221 ASP A C 1
ATOM 1723 O O . ASP A 1 221 ? -45.260 0.436 64.000 1.00 78.19 221 ASP A O 1
ATOM 1727 N N . LYS A 1 222 ? -45.883 -0.782 65.771 1.00 78.56 222 LYS A N 1
ATOM 1728 C CA . LYS A 1 222 ? -45.780 0.339 66.722 1.00 78.56 222 LYS A CA 1
ATOM 1729 C C . LYS A 1 222 ? -44.324 0.728 66.974 1.00 78.56 222 LYS A C 1
ATOM 1731 O O . LYS A 1 222 ? -44.004 1.913 66.951 1.00 78.56 222 LYS A O 1
ATOM 1736 N N . THR A 1 223 ? -43.446 -0.251 67.193 1.00 78.31 223 THR A N 1
ATOM 1737 C CA . THR A 1 223 ? -42.004 -0.010 6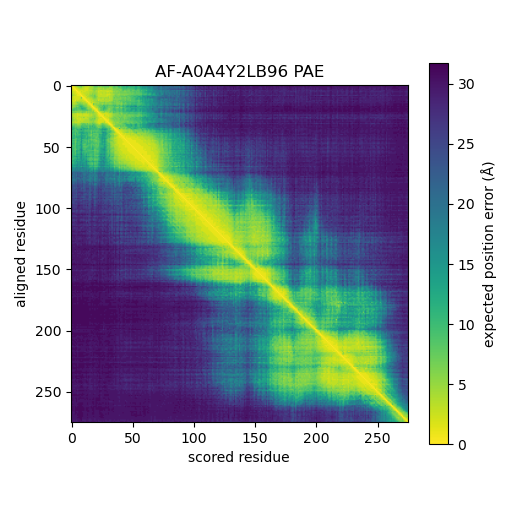7.349 1.00 78.31 223 THR A CA 1
ATOM 1738 C C . THR A 1 223 ? -41.386 0.504 66.045 1.00 78.31 223 THR A C 1
ATOM 1740 O O . THR A 1 223 ? -40.557 1.412 66.087 1.00 78.31 223 THR A O 1
ATOM 1743 N N . GLN A 1 224 ? -41.824 -0.002 64.887 1.00 80.69 224 GLN A N 1
ATOM 1744 C CA . GLN A 1 224 ? -41.367 0.460 63.574 1.00 80.69 224 GLN A CA 1
ATOM 1745 C C . GLN A 1 224 ? -41.708 1.936 63.343 1.00 80.69 224 GLN A C 1
ATOM 1747 O O . GLN A 1 224 ? -40.814 2.731 63.062 1.00 80.69 224 GLN A O 1
ATOM 1752 N N . LEU A 1 225 ? -42.979 2.319 63.501 1.00 79.44 225 LEU A N 1
ATOM 1753 C CA . LEU A 1 225 ? -43.429 3.700 63.296 1.00 79.44 225 LEU A CA 1
ATOM 1754 C C . LEU A 1 225 ? -42.770 4.676 64.279 1.00 79.44 225 LEU A C 1
ATOM 1756 O O . LEU A 1 225 ? -42.349 5.759 63.875 1.00 79.44 225 LEU A O 1
ATOM 1760 N N . SER A 1 226 ? -42.625 4.282 65.549 1.00 80.00 226 SER A N 1
ATOM 1761 C CA . SER A 1 226 ? -41.963 5.114 66.564 1.00 80.00 226 SER A CA 1
ATOM 1762 C C . SER A 1 226 ? -40.486 5.341 66.244 1.00 80.00 226 SER A C 1
ATOM 1764 O O . SER A 1 226 ? -39.993 6.454 66.379 1.00 80.00 226 SER A O 1
ATOM 1766 N N . THR A 1 227 ? -39.782 4.299 65.791 1.00 80.00 227 THR A N 1
ATOM 1767 C CA . THR A 1 227 ? -38.357 4.396 65.432 1.00 80.00 227 THR A CA 1
ATOM 1768 C C . THR A 1 227 ? -38.166 5.190 64.136 1.00 80.00 227 THR A C 1
ATOM 1770 O O . THR A 1 227 ? -37.248 5.999 64.051 1.00 80.00 227 THR A O 1
ATOM 1773 N N . ARG A 1 228 ? -39.066 5.025 63.153 1.00 81.25 228 ARG A N 1
ATOM 1774 C CA . ARG A 1 228 ? -39.055 5.787 61.892 1.00 81.25 228 ARG A CA 1
ATOM 1775 C C . ARG A 1 228 ? -39.262 7.286 62.099 1.00 81.25 228 ARG A C 1
ATOM 1777 O O . ARG A 1 228 ? -38.738 8.071 61.331 1.00 81.25 228 ARG A O 1
ATOM 1784 N N . SER A 1 229 ? -40.020 7.670 63.121 1.00 78.00 229 SER A N 1
ATOM 1785 C CA . SER A 1 229 ? -40.355 9.075 63.393 1.00 78.00 229 SER A CA 1
ATOM 1786 C C . SER A 1 229 ? -39.213 9.876 64.035 1.00 78.00 229 SER A C 1
ATOM 1788 O O . SER A 1 229 ? -39.386 11.065 64.275 1.00 78.00 229 SER A O 1
ATOM 1790 N N . MET A 1 230 ? -38.084 9.242 64.373 1.00 79.94 230 MET A N 1
ATOM 1791 C CA . MET A 1 230 ? -36.963 9.883 65.075 1.00 79.94 230 MET A CA 1
ATOM 1792 C C . MET A 1 230 ? -35.719 10.131 64.205 1.00 79.94 230 MET A C 1
ATOM 1794 O O . MET A 1 230 ? -34.726 10.611 64.742 1.00 79.94 230 MET A O 1
ATOM 1798 N N . ASP A 1 231 ? -35.769 9.829 62.899 1.00 71.81 231 ASP A N 1
ATOM 1799 C CA . ASP A 1 231 ? -34.740 10.162 61.893 1.00 71.81 231 ASP A CA 1
ATOM 1800 C C . ASP A 1 231 ? -33.284 9.958 62.365 1.00 71.81 231 ASP A C 1
ATOM 1802 O O . ASP A 1 231 ? -32.449 10.863 62.338 1.00 71.81 231 ASP A O 1
ATOM 1806 N N . PHE A 1 232 ? -32.966 8.747 62.833 1.00 78.56 232 PHE A N 1
ATOM 1807 C CA . PHE A 1 232 ? -31.620 8.428 63.309 1.00 78.56 232 PHE A CA 1
ATOM 1808 C C . PHE A 1 232 ? -30.588 8.450 62.171 1.00 78.56 232 PHE A C 1
ATOM 1810 O O . PHE A 1 232 ? -30.816 7.89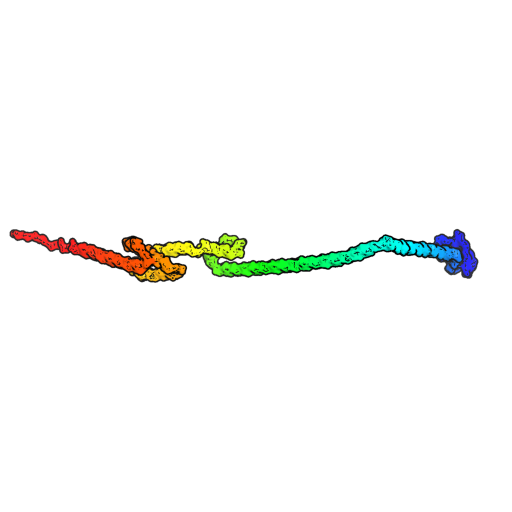7 61.098 1.00 78.56 232 PHE A O 1
ATOM 1817 N N . THR A 1 233 ? -29.418 9.028 62.437 1.00 75.06 233 THR A N 1
ATOM 1818 C CA . THR A 1 233 ? -28.254 8.975 61.536 1.00 75.06 233 THR A CA 1
ATOM 1819 C C . THR A 1 233 ? -27.311 7.821 61.873 1.00 75.06 233 THR A C 1
ATOM 1821 O O . THR A 1 233 ? -26.677 7.270 60.984 1.00 75.06 233 THR A O 1
ATOM 1824 N N . ASP A 1 234 ? -27.275 7.421 63.145 1.00 79.31 234 ASP A N 1
ATOM 1825 C CA . ASP A 1 234 ? -26.425 6.355 63.671 1.00 79.31 234 ASP A CA 1
ATOM 1826 C C . ASP A 1 234 ? -27.249 5.109 64.046 1.00 79.31 234 ASP A C 1
ATOM 1828 O O . ASP A 1 234 ? -28.273 5.174 64.743 1.00 79.31 234 ASP A O 1
ATOM 1832 N N . LEU A 1 235 ? -26.763 3.941 63.619 1.00 77.81 235 LEU A N 1
ATOM 1833 C CA . LEU A 1 235 ? -27.412 2.647 63.842 1.00 77.81 235 LEU A CA 1
ATOM 1834 C C . LEU A 1 235 ? -27.499 2.286 65.327 1.00 77.81 235 LEU A C 1
ATOM 1836 O O . LEU A 1 235 ? -28.500 1.723 65.787 1.00 77.81 235 LEU A O 1
ATOM 1840 N N . LYS A 1 236 ? -26.452 2.601 66.092 1.00 80.31 236 LYS A N 1
ATOM 1841 C CA . LYS A 1 236 ? -26.372 2.259 67.515 1.00 80.31 236 LYS A CA 1
ATOM 1842 C C . LYS A 1 236 ? -27.422 3.025 68.320 1.00 80.31 236 LYS A C 1
ATOM 1844 O O . LYS A 1 236 ? -28.047 2.459 69.220 1.00 80.31 236 LYS A O 1
ATOM 1849 N N . SER A 1 237 ? -27.659 4.277 67.952 1.00 81.88 237 SER A N 1
ATOM 1850 C CA . SER A 1 237 ? -28.686 5.145 68.527 1.00 81.88 237 SER A CA 1
ATOM 1851 C C . SER A 1 237 ? -30.099 4.635 68.233 1.00 81.88 237 SER A C 1
ATOM 1853 O O . SER A 1 237 ? -30.906 4.514 69.161 1.00 81.88 237 SER A O 1
ATOM 1855 N N . ALA A 1 238 ? -30.376 4.237 66.986 1.00 81.31 238 ALA A N 1
ATOM 1856 C CA . ALA A 1 238 ? -31.660 3.647 66.599 1.00 81.31 238 ALA A CA 1
ATOM 1857 C C . ALA A 1 238 ? -31.964 2.349 67.373 1.00 81.31 238 ALA A C 1
ATOM 1859 O O . ALA A 1 238 ? -33.075 2.161 67.878 1.00 81.31 238 ALA A O 1
ATOM 1860 N N . LEU A 1 239 ? -30.962 1.476 67.526 1.00 79.12 239 LEU A N 1
ATOM 1861 C CA . LEU A 1 239 ? -31.075 0.217 68.267 1.00 79.12 239 LEU A CA 1
ATOM 1862 C C . LEU A 1 239 ? -31.287 0.437 69.772 1.00 79.12 239 LEU A C 1
ATOM 1864 O O . LEU A 1 239 ? -32.113 -0.230 70.398 1.00 79.12 239 LEU A O 1
ATOM 1868 N N . ALA A 1 240 ? -30.570 1.387 70.370 1.00 81.81 240 ALA A N 1
ATOM 1869 C CA . ALA A 1 240 ? -30.749 1.713 71.781 1.00 81.81 240 ALA A CA 1
ATOM 1870 C C . ALA A 1 240 ? -32.159 2.260 72.062 1.00 81.81 240 ALA A C 1
ATOM 1872 O O . ALA A 1 240 ? -32.757 1.939 73.093 1.00 81.81 240 ALA A O 1
ATOM 1873 N N . TYR A 1 241 ? -32.706 3.066 71.149 1.00 83.94 241 TYR A N 1
ATOM 1874 C CA . TYR A 1 241 ? -34.062 3.593 71.263 1.00 83.94 241 TYR A CA 1
ATOM 1875 C C . TYR A 1 241 ? -35.126 2.498 71.132 1.00 83.94 241 TYR A C 1
ATOM 1877 O O . TYR A 1 241 ? -36.002 2.399 71.994 1.00 83.94 241 TYR A O 1
ATOM 1885 N N . SER A 1 242 ? -35.035 1.637 70.114 1.00 78.56 242 SER A N 1
ATOM 1886 C CA . SER A 1 242 ? -36.011 0.560 69.916 1.00 78.56 242 SER A CA 1
ATOM 1887 C C . SER A 1 242 ? -36.048 -0.395 71.113 1.00 78.56 242 SER A C 1
ATOM 1889 O O . SER A 1 242 ? -37.129 -0.763 71.566 1.00 78.56 242 SER A O 1
ATOM 1891 N N . MET A 1 243 ? -34.889 -0.722 71.698 1.00 80.00 243 MET A N 1
ATOM 1892 C CA . MET A 1 243 ? -34.794 -1.532 72.916 1.00 80.00 243 MET A CA 1
ATOM 1893 C C . MET A 1 243 ? -35.485 -0.861 74.106 1.00 80.00 243 MET A C 1
ATOM 1895 O O . MET A 1 243 ? -36.226 -1.513 74.846 1.00 80.00 243 MET A O 1
ATOM 1899 N N . LYS A 1 244 ? -35.275 0.448 74.295 1.00 82.38 244 LYS A N 1
ATOM 1900 C CA . LYS A 1 244 ? -35.944 1.223 75.352 1.00 82.38 244 LYS A CA 1
ATOM 1901 C C . LYS A 1 244 ? -37.457 1.263 75.150 1.00 82.38 244 LYS A C 1
ATOM 1903 O O . LYS A 1 244 ? -38.204 1.142 76.124 1.00 82.38 244 LYS A O 1
ATOM 1908 N N . PHE A 1 245 ? -37.913 1.387 73.906 1.00 79.75 245 PHE A N 1
ATOM 1909 C CA . PHE A 1 245 ? -39.331 1.383 73.562 1.00 79.75 245 PHE A CA 1
ATOM 1910 C C . PHE A 1 245 ? -39.971 0.003 73.779 1.00 79.75 245 PHE A C 1
ATOM 1912 O O . PHE A 1 245 ? -41.019 -0.089 74.416 1.00 79.75 245 PHE A O 1
ATOM 1919 N N . GLU A 1 246 ? -39.326 -1.083 73.345 1.00 75.75 246 GLU A N 1
ATOM 1920 C CA . GLU A 1 246 ? -39.786 -2.457 73.600 1.00 75.75 246 GLU A CA 1
ATOM 1921 C C . GLU A 1 246 ? -39.831 -2.783 75.096 1.00 75.75 246 GLU A C 1
ATOM 1923 O O . GLU A 1 246 ? -40.803 -3.378 75.573 1.00 75.75 246 GLU A O 1
ATOM 1928 N N . SER A 1 247 ? -38.824 -2.339 75.853 1.00 75.44 247 SER A N 1
ATOM 1929 C CA . SER A 1 247 ? -38.772 -2.502 77.312 1.00 75.44 247 SER A CA 1
ATOM 1930 C C . SER A 1 247 ? -39.919 -1.750 77.991 1.00 75.44 247 SER A C 1
ATOM 1932 O O . SER A 1 247 ? -40.657 -2.328 78.788 1.00 75.44 247 SER A O 1
ATOM 1934 N N . SER A 1 248 ? -40.145 -0.491 77.606 1.00 75.38 248 SER A N 1
ATOM 1935 C CA . SER A 1 248 ? -41.252 0.335 78.114 1.00 75.38 248 SER A CA 1
ATOM 1936 C C . SER A 1 248 ? -42.624 -0.247 77.759 1.00 75.38 248 SER A C 1
ATOM 1938 O O . SER A 1 248 ? -43.532 -0.277 78.588 1.00 75.38 248 SER A O 1
ATOM 1940 N N . LYS A 1 249 ? -42.780 -0.775 76.541 1.00 75.62 249 LYS A N 1
ATOM 1941 C CA . LYS A 1 249 ? -44.007 -1.433 76.073 1.00 75.62 249 LYS A CA 1
ATOM 1942 C C . LYS A 1 249 ? -44.286 -2.730 76.829 1.00 75.62 249 LYS A C 1
ATOM 1944 O O . LYS A 1 249 ? -45.437 -3.006 77.162 1.00 75.62 249 LYS A O 1
ATOM 1949 N N . THR A 1 250 ? -43.253 -3.522 77.099 1.00 69.81 250 THR A N 1
ATOM 1950 C CA . THR A 1 250 ? -43.367 -4.763 77.875 1.00 69.81 250 THR A CA 1
ATOM 1951 C C . THR A 1 250 ? -43.743 -4.450 79.321 1.00 69.81 250 THR A C 1
ATOM 1953 O O . THR A 1 250 ? -44.705 -5.020 79.827 1.00 69.81 250 THR A O 1
ATOM 1956 N N . ALA A 1 251 ? -43.095 -3.458 79.940 1.00 71.50 251 ALA A N 1
ATOM 1957 C CA . ALA A 1 251 ? -43.447 -2.971 81.274 1.00 71.50 251 ALA A CA 1
ATOM 1958 C C . ALA A 1 251 ? -44.883 -2.417 81.346 1.00 71.50 251 ALA A C 1
ATOM 1960 O O . ALA A 1 251 ? -45.604 -2.694 82.301 1.00 71.50 251 ALA A O 1
ATOM 1961 N N . SER A 1 252 ? -45.339 -1.692 80.318 1.00 65.81 252 SER A N 1
ATOM 1962 C CA . SER A 1 252 ? -46.716 -1.187 80.227 1.00 65.81 252 SER A CA 1
ATOM 1963 C C . SER A 1 252 ? -47.751 -2.305 80.052 1.00 65.81 252 SER A C 1
ATOM 1965 O O . SER A 1 252 ? -48.803 -2.273 80.685 1.00 65.81 252 SER A O 1
ATOM 1967 N N . LYS A 1 253 ? -47.463 -3.331 79.242 1.00 63.41 253 LYS A N 1
ATOM 1968 C CA . LYS A 1 253 ? -48.340 -4.508 79.131 1.00 63.41 253 LYS A CA 1
ATOM 1969 C C . LYS A 1 253 ? -48.437 -5.267 80.454 1.00 63.41 253 LYS A C 1
ATOM 1971 O O . LYS A 1 253 ? -49.536 -5.663 80.830 1.00 63.41 253 LYS A O 1
ATOM 1976 N N . ILE A 1 254 ? -47.316 -5.427 81.161 1.00 61.75 254 ILE A N 1
ATOM 1977 C CA . ILE A 1 254 ? -47.267 -6.066 82.483 1.00 61.75 254 ILE A CA 1
ATOM 1978 C C . ILE A 1 254 ? -48.057 -5.244 83.509 1.00 61.75 254 ILE A C 1
ATOM 1980 O O . ILE A 1 254 ? -48.848 -5.817 84.250 1.00 61.75 254 ILE A O 1
ATOM 1984 N N . SER A 1 255 ? -47.921 -3.913 83.524 1.00 54.75 255 SER A N 1
ATOM 1985 C CA . SER A 1 255 ? -48.642 -3.057 84.478 1.00 54.75 255 SER A CA 1
ATOM 1986 C C . SER A 1 255 ? -50.152 -3.006 84.228 1.00 54.75 255 SER A C 1
ATOM 1988 O O . SER A 1 255 ? -50.930 -2.982 85.179 1.00 54.75 255 SER A O 1
ATOM 1990 N N . ILE A 1 256 ? -50.589 -3.046 82.965 1.00 57.28 256 ILE A N 1
ATOM 1991 C CA . ILE A 1 256 ? -52.014 -3.137 82.615 1.00 57.28 256 ILE A CA 1
ATOM 1992 C C . ILE A 1 256 ? -52.578 -4.520 82.984 1.00 57.28 256 ILE A C 1
ATOM 1994 O O . ILE A 1 256 ? -53.685 -4.589 83.511 1.00 57.28 256 ILE A O 1
ATOM 1998 N N . HIS A 1 257 ? -51.828 -5.610 82.768 1.00 53.03 257 HIS A N 1
ATOM 1999 C CA . HIS A 1 257 ? -52.245 -6.952 83.200 1.00 53.03 257 HIS A CA 1
ATOM 2000 C C . HIS A 1 257 ? -52.313 -7.087 84.726 1.00 53.03 257 HIS A C 1
ATOM 2002 O O . HIS A 1 257 ? -53.303 -7.612 85.229 1.00 53.03 257 HIS A O 1
ATOM 2008 N N . ALA A 1 258 ? -51.333 -6.554 85.461 1.00 48.59 258 ALA A N 1
ATOM 2009 C CA . ALA A 1 258 ? -51.334 -6.546 86.925 1.00 48.59 258 ALA A CA 1
ATOM 2010 C C . ALA A 1 258 ? -52.559 -5.803 87.488 1.00 48.59 258 ALA A C 1
ATOM 2012 O O . ALA A 1 258 ? -53.287 -6.348 88.313 1.00 48.59 258 ALA A O 1
ATOM 2013 N N . ARG A 1 259 ? -52.878 -4.623 86.936 1.00 49.12 259 ARG A N 1
ATOM 2014 C CA . ARG A 1 259 ? -54.055 -3.834 87.339 1.00 49.12 259 ARG A CA 1
ATOM 2015 C C . ARG A 1 259 ? -55.396 -4.498 86.986 1.00 49.12 259 ARG A C 1
ATOM 2017 O O . ARG A 1 259 ? -56.405 -4.187 87.602 1.00 49.12 259 ARG A O 1
ATOM 2024 N N . SER A 1 260 ? -55.431 -5.397 85.998 1.00 46.47 260 SER A N 1
ATOM 2025 C CA . SER A 1 260 ? -56.637 -6.169 85.639 1.00 46.47 260 SER A CA 1
ATOM 2026 C C . SER A 1 260 ? -56.819 -7.466 86.437 1.00 46.47 260 SER A C 1
ATOM 2028 O O . SER A 1 260 ? -57.907 -8.037 86.425 1.00 46.47 260 SER A O 1
ATOM 2030 N N . VAL A 1 261 ? -55.764 -7.939 87.110 1.00 48.97 261 VAL A N 1
ATOM 2031 C CA . VAL A 1 261 ? -55.817 -9.089 88.027 1.00 48.97 261 VAL A CA 1
ATOM 2032 C C . VAL A 1 261 ? -56.264 -8.645 89.421 1.00 48.97 261 VAL A C 1
ATOM 2034 O O . VAL A 1 261 ? -57.031 -9.360 90.054 1.00 48.97 261 VAL A O 1
ATOM 2037 N N . GLU A 1 262 ? -55.892 -7.437 89.857 1.00 50.56 262 GLU A N 1
ATOM 2038 C CA . GLU A 1 262 ? -56.339 -6.870 91.143 1.00 50.56 262 GLU A CA 1
ATOM 2039 C C . GLU A 1 262 ? -57.846 -6.557 91.201 1.00 50.56 262 GLU A C 1
ATOM 2041 O O . GLU A 1 262 ? -58.400 -6.464 92.287 1.00 50.56 262 GLU A O 1
ATOM 2046 N N . THR A 1 263 ? -58.553 -6.439 90.072 1.00 46.06 263 THR A N 1
ATOM 2047 C CA . THR A 1 263 ? -59.997 -6.119 90.057 1.00 46.06 263 THR A CA 1
ATOM 2048 C C . THR A 1 263 ? -60.920 -7.339 90.010 1.00 46.06 263 THR A C 1
ATOM 2050 O O . THR A 1 263 ? -62.123 -7.187 89.788 1.00 46.06 263 THR A O 1
ATOM 2053 N N . LYS A 1 264 ? -60.392 -8.558 90.197 1.00 44.53 264 LYS A N 1
ATOM 2054 C CA . LYS A 1 264 ? -61.183 -9.801 90.144 1.00 44.53 264 LYS A CA 1
ATOM 2055 C C . LYS A 1 264 ? -61.300 -10.571 91.460 1.00 44.53 264 LYS A C 1
ATOM 2057 O O . LYS A 1 264 ? -61.909 -11.635 91.437 1.00 44.53 264 LYS A O 1
ATOM 2062 N N . ASP A 1 265 ? -60.805 -10.026 92.571 1.00 44.03 265 ASP A N 1
ATOM 2063 C CA . ASP A 1 265 ? -60.812 -10.705 93.877 1.00 44.03 265 ASP A CA 1
ATOM 2064 C C . ASP A 1 265 ? -61.608 -9.964 94.970 1.00 44.03 265 ASP A C 1
ATOM 2066 O O . ASP A 1 265 ? -61.332 -10.103 96.153 1.00 44.03 265 ASP A O 1
ATOM 2070 N N . ASP A 1 266 ? -62.653 -9.225 94.576 1.00 46.47 266 ASP A N 1
ATOM 2071 C CA . ASP A 1 266 ? -63.670 -8.697 95.497 1.00 46.47 266 ASP A CA 1
ATOM 2072 C C . ASP A 1 266 ? -65.053 -9.285 95.160 1.00 46.47 266 ASP A C 1
ATOM 2074 O O . ASP A 1 266 ? -65.985 -8.591 94.754 1.00 46.47 266 ASP A O 1
ATOM 2078 N N . THR A 1 267 ? -65.207 -10.602 95.305 1.00 48.53 267 THR A N 1
ATOM 2079 C CA . THR A 1 267 ? -66.535 -11.213 95.486 1.00 48.53 267 THR A CA 1
ATOM 2080 C C . THR A 1 267 ? -66.507 -12.120 96.712 1.00 48.53 267 THR A C 1
ATOM 2082 O O . THR A 1 267 ? -65.566 -12.885 96.883 1.00 48.53 267 THR A O 1
ATOM 2085 N N . TRP A 1 268 ? -67.574 -12.036 97.520 1.00 42.91 268 TRP A N 1
ATOM 2086 C CA . TRP A 1 268 ? -67.919 -12.842 98.708 1.00 42.91 268 TRP A CA 1
ATOM 2087 C C . TRP A 1 268 ? -67.462 -12.314 100.085 1.00 42.91 268 TRP A C 1
ATOM 2089 O O . TRP A 1 268 ? -66.494 -12.791 100.663 1.00 42.91 268 TRP A O 1
ATOM 2099 N N . LYS A 1 269 ? -68.283 -11.477 100.735 1.00 43.97 269 LYS A N 1
ATOM 2100 C CA . LYS A 1 269 ? -69.426 -11.980 101.525 1.00 43.97 269 LYS A CA 1
ATOM 2101 C C . LYS A 1 269 ? -70.300 -10.852 102.080 1.00 43.97 269 LYS A C 1
ATOM 2103 O O . LYS A 1 269 ? -69.864 -9.973 102.817 1.00 43.97 269 LYS A O 1
ATOM 2108 N N . GLU A 1 270 ? -71.556 -10.965 101.693 1.00 42.88 270 GLU A N 1
ATOM 2109 C CA . GLU A 1 270 ? -72.757 -10.322 102.200 1.00 42.88 270 GLU A CA 1
ATOM 2110 C C . GLU A 1 270 ? -72.865 -10.464 103.730 1.00 42.88 270 GLU A C 1
ATOM 2112 O O . GLU A 1 270 ? -72.619 -11.533 104.296 1.00 42.88 270 GLU A O 1
ATOM 2117 N N . ARG A 1 271 ? -73.180 -9.342 104.386 1.00 52.19 271 ARG A N 1
ATOM 2118 C CA . ARG A 1 271 ? -73.706 -9.297 105.751 1.00 52.19 271 ARG A CA 1
ATOM 2119 C C . ARG A 1 271 ? -75.141 -9.798 105.700 1.00 52.19 271 ARG A C 1
ATOM 2121 O O . ARG A 1 271 ? -75.902 -9.250 104.917 1.00 52.19 271 ARG A O 1
ATOM 2128 N N . ASP A 1 272 ? -75.498 -10.696 106.608 1.00 48.19 272 ASP A N 1
ATOM 2129 C CA . ASP A 1 272 ? -76.867 -10.769 107.106 1.00 48.19 272 ASP A CA 1
ATOM 2130 C C . ASP A 1 272 ? -76.855 -10.592 108.621 1.00 48.19 272 ASP A C 1
ATOM 2132 O O . ASP A 1 272 ? -76.145 -11.281 109.363 1.00 48.19 272 ASP A O 1
ATOM 2136 N N . ASP A 1 273 ? -77.618 -9.589 109.037 1.00 51.03 273 ASP A N 1
ATOM 2137 C CA . ASP A 1 273 ? -77.861 -9.190 110.407 1.00 51.03 273 ASP A CA 1
ATOM 2138 C C . ASP A 1 273 ? -78.918 -10.090 111.073 1.00 51.03 273 ASP A C 1
ATOM 2140 O O . ASP A 1 273 ? -79.835 -10.632 110.463 1.00 51.03 273 ASP A O 1
ATOM 2144 N N . LYS A 1 274 ? -78.745 -10.204 112.385 1.00 53.62 274 LYS A N 1
ATOM 2145 C CA . LYS A 1 274 ? -79.534 -10.888 113.415 1.00 53.62 274 LYS A CA 1
ATOM 2146 C C . LYS A 1 274 ? -81.055 -10.636 113.362 1.00 53.62 274 LYS A C 1
ATOM 2148 O O . LYS A 1 274 ? -81.448 -9.475 113.401 1.00 53.62 274 LYS A O 1
ATOM 2153 N N . PHE A 1 275 ? -81.859 -11.704 113.486 1.00 45.06 275 PHE A N 1
ATOM 2154 C CA . PHE A 1 275 ? -82.988 -11.860 114.432 1.00 45.06 275 PHE A CA 1
ATOM 2155 C C . PHE A 1 275 ? -83.237 -13.341 114.731 1.00 45.06 275 PHE A C 1
ATOM 2157 O O . PHE A 1 275 ? -83.214 -14.148 113.778 1.00 45.06 275 PHE A O 1
#

Organism: Araneus ventricosus (NCBI:txid182803)

Foldseek 3Di:
DDWDAAPPPRDIDDDDLVDPDFDQDPPPRDGGDPDPVSVVVVVVVVVVVVVVVVVVVVCVVVVVVVCCVVPVVVVVVVVVVVVVVVVVVVVVVVVVVVVVVVVVVVVVVVVVVVVVLVVLVVVLVVVLVVDDDPLNVLVVVDDPVPSSDPVVSVVSCCVVPNPPVVVVVVVVVLLVAADDPPDDLPVVLVVVLVVLVVDPDPPQVSQLVSLVSSLSRYPDPVLSVVLVVPSDSGPVVSVVVSVVVVVVVVVVVVVVVVVVVVVPPPDDDDDDDDD

Nearest PDB structures (foldseek):
  2x8q-assembly1_A  TM=5.817E-01  e=3.736E-01  Rous sarcoma virus - Prague C
  5a9e-assembly2_K  TM=7.026E-01  e=8.691E-01  Rous sarcoma virus
  2eia-assembly1_B-2  TM=5.194E-01  e=1.248E+00  Equine infectious anemia virus

pLDDT: mean 74.99, std 12.9, range [42.88, 97.19]

Sequence (275 aa):
MCQVSCAYCHSLFLFNTLTNALARCPHCRKVSSVGQRFSVSRGTMYMIAAFVMLIIGIGVTVGTYSYAAEHGGIYCVYVETKAGQEEMRVAQAGLEQRIEAGQEDIRSGQEWMEKGQEEMKGMIDKVKASLRGSAAEVLQEIPADKLTDLTTIEKALESRFGDSHMMQFYRTELKTKKQKPGEILPSSMGRRCKTINELEYPLDIQESLAVQFFVDAIRDDKTQLSTRSMDFTDLKSALAYSMKFESSKTASKISIHARSVETKDDTWKERDDKF

Secondary structure (DSSP, 8-state):
-EEEE-TTT--EEEE-TTS-S--B-TTT--B-PPPHHHHHHHHHHHHHHHHHHHHHHHHHHHHHHHHHHHTTHHHHHHHHHHHHHHHHHHHHHHHHHHHHHHHHHHHHHHHHHHHHHHHHHHHHHHHHHH--THHHHHTTSS-TTTTT-HHHHHHHHHHHHSHHHHHHHHHHHHHH-PPPTT--HHHHHHHHHHHHTTS---HHHHHHHHHHHHHHH-S-HHHHHHHHTT--SSHHHHHHHHHHHHHHHHHHHHHHHHHHHGGG-----------

InterPro domains:
  IPR019178 Phosphatidylinositol 4,5-bisphosphate 4-phosphatase [PF09788] (1-79)